Protein AF-B4J575-F1 (afdb_monomer)

Structure (mmCIF, N/CA/C/O backbone):
data_AF-B4J575-F1
#
_entry.id   AF-B4J575-F1
#
loop_
_atom_site.group_PDB
_atom_site.id
_atom_site.type_symbol
_atom_site.label_atom_id
_atom_site.label_alt_id
_atom_site.label_comp_id
_atom_site.label_asym_id
_atom_site.label_entity_id
_atom_site.label_seq_id
_atom_site.pdbx_PDB_ins_code
_atom_site.Cartn_x
_atom_site.Cartn_y
_atom_site.Cartn_z
_atom_site.occupancy
_atom_site.B_iso_or_equiv
_atom_site.auth_seq_id
_atom_site.auth_comp_id
_atom_site.auth_asym_id
_atom_site.auth_atom_id
_atom_site.pdbx_PDB_model_num
ATOM 1 N N . MET A 1 1 ? -17.357 -79.453 22.199 1.00 34.28 1 MET A N 1
ATOM 2 C CA . MET A 1 1 ? -16.349 -80.482 21.863 1.00 34.28 1 MET A CA 1
ATOM 3 C C . MET A 1 1 ? -16.313 -80.565 20.346 1.00 34.28 1 MET A C 1
ATOM 5 O O . MET A 1 1 ? -17.375 -80.705 19.766 1.00 34.28 1 MET A O 1
ATOM 9 N N . LEU A 1 2 ? -15.239 -80.054 19.728 1.00 27.95 2 LEU A N 1
ATOM 10 C CA . LEU A 1 2 ? -14.179 -80.863 19.086 1.00 27.95 2 LEU A CA 1
ATOM 11 C C . LEU A 1 2 ? -14.742 -81.648 17.883 1.00 27.95 2 LEU A C 1
ATOM 13 O O . LEU A 1 2 ? -15.703 -82.375 18.051 1.00 27.95 2 LEU A O 1
ATOM 17 N N . SER A 1 3 ? -14.200 -81.633 16.670 1.00 26.84 3 SER A N 1
ATOM 18 C CA . SER A 1 3 ? -12.932 -81.142 16.130 1.00 26.84 3 SER A CA 1
ATOM 19 C C . SER A 1 3 ? -12.915 -81.541 14.642 1.00 26.84 3 SER A C 1
ATOM 21 O O . SER A 1 3 ? -13.346 -82.651 14.360 1.00 26.84 3 SER A O 1
ATOM 23 N N . SER A 1 4 ? -12.360 -80.682 13.770 1.00 29.27 4 SER A N 1
ATOM 24 C CA . SER A 1 4 ? -11.461 -81.013 12.632 1.00 29.27 4 SER A CA 1
ATOM 25 C C . SER A 1 4 ? -11.918 -81.962 11.509 1.00 29.27 4 SER A C 1
ATOM 27 O O . SER A 1 4 ? -12.633 -82.917 11.741 1.00 29.27 4 SER A O 1
ATOM 29 N N . LEU A 1 5 ? -11.473 -81.897 10.250 1.00 30.38 5 LEU A N 1
ATOM 30 C CA . LEU A 1 5 ? -10.565 -81.099 9.397 1.00 30.38 5 LEU A CA 1
ATOM 31 C C . LEU A 1 5 ? -10.891 -81.642 7.971 1.00 30.38 5 LEU A C 1
ATOM 33 O O . LEU A 1 5 ? -11.235 -82.812 7.844 1.00 30.38 5 LEU A O 1
ATOM 37 N N . ALA A 1 6 ? -10.862 -80.899 6.863 1.00 30.67 6 ALA A N 1
ATOM 38 C CA . ALA A 1 6 ? -9.627 -80.551 6.166 1.00 30.67 6 ALA A CA 1
ATOM 39 C C . ALA A 1 6 ? -9.892 -79.670 4.919 1.00 30.67 6 ALA A C 1
ATOM 41 O O . ALA A 1 6 ? -10.743 -79.978 4.092 1.00 30.67 6 ALA A O 1
ATOM 42 N N . PHE A 1 7 ? -9.083 -78.609 4.809 1.00 26.69 7 PHE A N 1
ATOM 43 C CA . PHE A 1 7 ? -8.413 -78.065 3.616 1.00 26.69 7 PHE A CA 1
ATOM 44 C C . PHE A 1 7 ? -9.152 -77.941 2.271 1.00 26.69 7 PHE A C 1
ATOM 46 O O . PHE A 1 7 ? -9.195 -78.902 1.518 1.00 26.69 7 PHE A O 1
ATOM 53 N N . ILE A 1 8 ? -9.426 -76.693 1.852 1.00 32.16 8 ILE A N 1
ATOM 54 C CA . ILE A 1 8 ? -8.966 -76.178 0.543 1.00 32.16 8 ILE A CA 1
ATOM 55 C C . ILE A 1 8 ? -8.461 -74.736 0.718 1.00 32.16 8 ILE A C 1
ATOM 57 O O . ILE A 1 8 ? -9.150 -73.863 1.237 1.00 32.16 8 ILE A O 1
ATOM 61 N N . SER A 1 9 ? -7.220 -74.513 0.287 1.00 29.58 9 SER A N 1
ATOM 62 C CA . SER A 1 9 ? -6.524 -73.227 0.209 1.00 29.58 9 SER A CA 1
ATOM 63 C C . SER A 1 9 ? -6.707 -72.645 -1.197 1.00 29.58 9 SER A C 1
ATOM 65 O O . SER A 1 9 ? -6.538 -73.378 -2.169 1.00 29.58 9 SER A O 1
ATOM 67 N N . ALA A 1 10 ? -6.990 -71.347 -1.338 1.00 33.31 10 ALA A N 1
ATOM 68 C CA . ALA A 1 10 ? -6.885 -70.655 -2.625 1.00 33.31 10 ALA A CA 1
ATOM 69 C C . ALA A 1 10 ? -6.146 -69.321 -2.453 1.00 33.31 10 ALA A C 1
ATOM 71 O O . ALA A 1 10 ? -6.573 -68.417 -1.737 1.00 33.31 10 ALA A O 1
ATOM 72 N N . LYS A 1 11 ? -4.979 -69.257 -3.096 1.00 33.75 11 LYS A N 1
ATOM 73 C CA . LYS A 1 11 ? -4.002 -68.166 -3.111 1.00 33.75 11 LYS A CA 1
ATOM 74 C C . LYS A 1 11 ? -4.300 -67.194 -4.262 1.00 33.75 11 LYS A C 1
ATOM 76 O O . LYS A 1 11 ? -4.810 -67.595 -5.301 1.00 33.75 11 LYS A O 1
ATOM 81 N N . LEU A 1 12 ? -3.883 -65.942 -4.067 1.00 30.14 12 LEU A N 1
ATOM 82 C CA . LEU A 1 12 ? -3.771 -64.849 -5.044 1.00 30.14 12 LEU A CA 1
ATOM 83 C C . LEU A 1 12 ? -3.296 -65.268 -6.452 1.00 30.14 12 LEU A C 1
ATOM 85 O O . LEU A 1 12 ? -2.354 -66.056 -6.554 1.00 30.14 12 LEU A O 1
ATOM 89 N N . ARG A 1 13 ? -3.749 -64.531 -7.486 1.00 31.95 13 ARG A N 1
ATOM 90 C CA . ARG A 1 13 ? -2.880 -63.749 -8.404 1.00 31.95 13 ARG A CA 1
ATOM 91 C C . ARG A 1 13 ? -3.674 -62.855 -9.377 1.00 31.95 13 ARG A C 1
ATOM 93 O O . ARG A 1 13 ? -4.699 -63.250 -9.911 1.00 31.95 13 ARG A O 1
ATOM 100 N N . GLN A 1 14 ? -3.150 -61.644 -9.577 1.00 29.52 14 GLN A N 1
ATOM 101 C CA . GLN A 1 14 ? -3.536 -60.635 -10.574 1.00 29.52 14 GLN A CA 1
ATOM 102 C C . GLN A 1 14 ? -3.099 -61.033 -11.996 1.00 29.52 14 GLN A C 1
ATOM 104 O O . GLN A 1 14 ? -2.049 -61.657 -12.139 1.00 29.52 14 GLN A O 1
ATOM 109 N N . ALA A 1 15 ? -3.817 -60.554 -13.022 1.00 30.30 15 ALA A N 1
ATOM 110 C CA . ALA A 1 15 ? -3.345 -59.562 -14.015 1.00 30.30 15 ALA A CA 1
ATOM 111 C C . ALA A 1 15 ? -4.104 -59.669 -15.358 1.00 30.30 15 ALA A C 1
ATOM 113 O O . ALA A 1 15 ? -4.255 -60.746 -15.925 1.00 30.30 15 ALA A O 1
ATOM 114 N N . ASN A 1 16 ? -4.545 -58.509 -15.856 1.00 32.28 16 ASN A N 1
ATOM 115 C CA . ASN A 1 16 ? -5.283 -58.291 -17.104 1.00 32.28 16 ASN A CA 1
ATOM 116 C C . ASN A 1 16 ? -4.393 -58.393 -18.363 1.00 32.28 16 ASN A C 1
ATOM 118 O O . ASN A 1 16 ? -3.245 -57.948 -18.346 1.00 32.28 16 ASN A O 1
ATOM 122 N N . SER A 1 17 ? -4.974 -58.883 -19.468 1.00 29.73 17 SER A N 1
ATOM 123 C CA . SER A 1 17 ? -4.413 -58.952 -20.834 1.00 29.73 17 SER A CA 1
ATOM 124 C C . SER A 1 17 ? -5.284 -58.111 -21.796 1.00 29.73 17 SER A C 1
ATOM 126 O O . SER A 1 17 ? -6.502 -58.229 -21.723 1.00 29.73 17 SER A O 1
ATOM 128 N N . VAL A 1 18 ? -4.795 -57.027 -22.426 1.00 34.69 18 VAL A N 1
ATOM 129 C CA . VAL A 1 18 ? -4.087 -56.819 -23.730 1.00 34.69 18 VAL A CA 1
ATOM 130 C C . VAL A 1 18 ? -4.979 -56.755 -25.003 1.00 34.69 18 VAL A C 1
ATOM 132 O O . VAL A 1 18 ? -5.672 -57.711 -25.317 1.00 34.69 18 VAL A O 1
ATOM 135 N N . HIS A 1 19 ? -4.803 -55.645 -25.762 1.00 30.34 19 HIS A N 1
ATOM 136 C CA . HIS A 1 19 ? -4.848 -55.399 -27.240 1.00 30.34 19 HIS A CA 1
ATOM 137 C C . HIS A 1 19 ? -5.923 -54.402 -27.732 1.00 30.34 19 HIS A C 1
ATOM 139 O O . HIS A 1 19 ? -7.074 -54.520 -27.351 1.00 30.34 19 HIS A O 1
ATOM 145 N N . GLY A 1 20 ? -5.677 -53.404 -28.605 1.00 28.75 20 GLY A N 1
ATOM 146 C CA . GLY A 1 20 ? -4.493 -52.836 -29.300 1.00 28.75 20 GLY A CA 1
ATOM 147 C C . GLY A 1 20 ? -4.747 -51.328 -29.595 1.00 28.75 20 GLY A C 1
ATOM 148 O O . GLY A 1 20 ? -5.663 -50.764 -29.022 1.00 28.75 20 GLY A O 1
ATOM 149 N N . SER A 1 21 ? -4.072 -50.541 -30.444 1.00 28.91 21 SER A N 1
ATOM 150 C CA . SER A 1 21 ? -2.968 -50.675 -31.400 1.00 28.91 21 SER A CA 1
ATOM 151 C C . SER A 1 21 ? -2.569 -49.246 -31.877 1.00 28.91 21 SER A C 1
ATOM 153 O O . SER A 1 21 ? -3.447 -48.440 -32.168 1.00 28.91 21 SER A O 1
ATOM 155 N N . LYS A 1 22 ? -1.255 -49.006 -32.059 1.00 36.84 22 LYS A N 1
ATOM 156 C CA . LYS A 1 22 ? -0.567 -48.000 -32.922 1.00 36.84 22 LYS A CA 1
ATOM 157 C C . LYS A 1 22 ? -0.570 -46.498 -32.549 1.00 36.84 22 LYS A C 1
ATOM 159 O O . LYS A 1 22 ? -1.484 -45.762 -32.897 1.00 36.84 22 LYS A O 1
ATOM 164 N N . ARG A 1 23 ? 0.608 -45.994 -32.141 1.00 33.16 23 ARG A N 1
ATOM 165 C CA . ARG A 1 23 ? 1.384 -44.994 -32.921 1.00 33.16 23 ARG A CA 1
ATOM 166 C C . ARG A 1 23 ? 2.850 -44.919 -32.474 1.00 33.16 23 ARG A C 1
ATOM 168 O O . ARG A 1 23 ? 3.193 -45.260 -31.351 1.00 33.16 23 ARG A O 1
ATOM 175 N N . LEU A 1 24 ? 3.678 -44.550 -33.446 1.00 34.66 24 LEU A N 1
ATOM 176 C CA . LEU A 1 24 ? 5.124 -44.714 -33.564 1.00 34.66 24 LEU A CA 1
ATOM 177 C C . LEU A 1 24 ? 5.968 -44.259 -32.365 1.00 34.66 24 LEU A C 1
ATOM 179 O O . LEU A 1 24 ? 5.799 -43.180 -31.806 1.00 34.66 24 LEU A O 1
ATOM 183 N N . ALA A 1 25 ? 6.967 -45.091 -32.088 1.00 37.16 25 ALA A N 1
ATOM 184 C CA . ALA A 1 25 ? 8.041 -44.896 -31.139 1.00 37.16 25 ALA A CA 1
ATOM 185 C C . ALA A 1 25 ? 9.179 -44.042 -31.720 1.00 37.16 25 ALA A C 1
ATOM 187 O O . ALA A 1 25 ? 9.822 -44.457 -32.682 1.00 37.16 25 ALA A O 1
ATOM 188 N N . HIS A 1 26 ? 9.513 -42.926 -31.064 1.00 36.16 26 HIS A N 1
ATOM 189 C CA . HIS A 1 26 ? 10.911 -42.503 -30.933 1.00 36.16 26 HIS A CA 1
ATOM 190 C C . HIS A 1 26 ? 11.124 -41.530 -29.762 1.00 36.16 26 HIS A C 1
ATOM 192 O O . HIS A 1 26 ? 11.313 -40.334 -29.932 1.00 36.16 26 HIS A O 1
ATOM 198 N N . CYS A 1 27 ? 11.130 -42.058 -28.542 1.00 29.12 27 CYS A N 1
ATOM 199 C CA . CYS A 1 27 ? 11.949 -41.501 -27.467 1.00 29.12 27 CYS A CA 1
ATOM 200 C C . CYS A 1 27 ? 12.505 -42.678 -26.670 1.00 29.12 27 CYS A C 1
ATOM 202 O O . CYS A 1 27 ? 11.849 -43.210 -25.776 1.00 29.12 27 CYS A O 1
ATOM 204 N N . LYS A 1 28 ? 13.712 -43.130 -27.034 1.00 35.19 28 LYS A N 1
ATOM 205 C CA . LYS A 1 28 ? 14.510 -43.981 -26.149 1.00 35.19 28 LYS A CA 1
ATOM 206 C C . LYS A 1 28 ? 14.710 -43.206 -24.844 1.00 35.19 28 LYS A C 1
ATOM 208 O O . LYS A 1 28 ? 15.256 -42.105 -24.857 1.00 35.19 28 LYS A O 1
ATOM 213 N N . LYS A 1 29 ? 14.228 -43.773 -23.735 1.00 34.38 29 LYS A N 1
ATOM 214 C CA . LYS A 1 29 ? 14.509 -43.307 -22.374 1.00 34.38 29 LYS A CA 1
ATOM 215 C C . LYS A 1 29 ? 16.022 -43.167 -22.207 1.00 34.38 29 LYS A C 1
ATOM 217 O O . LYS A 1 29 ? 16.732 -44.166 -22.283 1.00 34.38 29 LYS A O 1
ATOM 222 N N . LYS A 1 30 ? 16.494 -41.956 -21.911 1.00 37.44 30 LYS A N 1
ATOM 223 C CA . LYS A 1 30 ? 17.703 -41.807 -21.107 1.00 37.44 30 LYS A CA 1
ATOM 224 C C . LYS A 1 30 ? 17.305 -42.052 -19.661 1.00 37.44 30 LYS A C 1
ATOM 226 O O . LYS A 1 30 ? 16.564 -41.278 -19.061 1.00 37.44 30 LYS A O 1
ATOM 231 N N . GLN A 1 31 ? 17.729 -43.200 -19.166 1.00 49.88 31 GLN A N 1
ATOM 232 C CA . GLN A 1 31 ? 17.812 -43.496 -17.753 1.00 49.88 31 GLN A CA 1
ATOM 233 C C . GLN A 1 31 ? 19.002 -42.692 -17.227 1.00 49.88 31 GLN A C 1
ATOM 235 O O . GLN A 1 31 ? 20.122 -43.170 -17.275 1.00 49.88 31 GLN A O 1
ATOM 240 N N . ASP A 1 32 ? 18.757 -41.448 -16.829 1.00 46.28 32 ASP A N 1
ATOM 241 C CA . ASP A 1 32 ? 19.730 -40.642 -16.098 1.00 46.28 32 ASP A CA 1
ATOM 242 C C . ASP A 1 32 ? 19.069 -40.260 -14.768 1.00 46.28 32 ASP A C 1
ATOM 244 O O . ASP A 1 32 ? 17.902 -39.858 -14.733 1.00 46.28 32 ASP A O 1
ATOM 248 N N . ASP A 1 33 ? 19.810 -40.487 -13.689 1.00 50.69 33 ASP A N 1
ATOM 249 C CA . ASP A 1 33 ? 19.445 -40.361 -12.282 1.00 50.69 33 ASP A CA 1
ATOM 250 C C . ASP A 1 33 ? 18.442 -39.244 -11.976 1.00 50.69 33 ASP A C 1
ATOM 252 O O . ASP A 1 33 ? 18.537 -38.129 -12.499 1.00 50.69 33 ASP A O 1
ATOM 256 N N . LYS A 1 34 ? 17.504 -39.504 -11.052 1.00 52.44 34 LYS A N 1
ATOM 257 C CA . LYS A 1 34 ? 16.706 -38.442 -10.421 1.00 52.44 34 LYS A CA 1
ATOM 258 C C . LYS A 1 34 ? 17.675 -37.448 -9.773 1.00 52.44 34 LYS A C 1
ATOM 260 O O . LYS A 1 34 ? 18.069 -37.621 -8.623 1.00 52.44 34 LYS A O 1
ATOM 265 N N . LYS A 1 35 ? 18.053 -36.396 -10.505 1.00 53.50 35 LYS A N 1
ATOM 266 C CA . LYS A 1 35 ? 18.770 -35.247 -9.959 1.00 53.50 35 LYS A CA 1
ATOM 267 C C . LYS A 1 35 ? 17.913 -34.694 -8.834 1.00 53.50 35 LYS A C 1
ATOM 269 O O . LYS A 1 35 ? 16.846 -34.137 -9.083 1.00 53.50 35 LYS A O 1
ATOM 274 N N . VAL A 1 36 ? 18.387 -34.878 -7.606 1.00 57.88 36 VAL A N 1
ATOM 275 C CA . VAL A 1 36 ? 17.856 -34.215 -6.418 1.00 57.88 36 VAL A CA 1
ATOM 276 C C . VAL A 1 36 ? 17.717 -32.731 -6.757 1.00 57.88 36 VAL A C 1
ATOM 278 O O . VAL A 1 36 ? 18.680 -32.097 -7.201 1.00 57.88 36 VAL A O 1
ATOM 281 N N . CYS A 1 37 ? 16.507 -32.186 -6.628 1.00 50.53 37 CYS A N 1
ATOM 282 C CA . CYS A 1 37 ? 16.275 -30.761 -6.830 1.00 50.53 37 CYS A CA 1
ATOM 283 C C . CYS A 1 37 ? 17.202 -29.990 -5.883 1.00 50.53 37 CYS A C 1
ATOM 285 O O . CYS A 1 37 ? 17.176 -30.211 -4.674 1.00 50.53 37 CYS A O 1
ATOM 287 N N . ARG A 1 38 ? 18.052 -29.113 -6.427 1.00 54.06 38 ARG A N 1
ATOM 288 C CA . ARG A 1 38 ? 18.981 -28.313 -5.621 1.00 54.06 38 ARG A CA 1
ATOM 289 C C . ARG A 1 38 ? 18.165 -27.424 -4.677 1.00 54.06 38 ARG A C 1
ATOM 291 O O . ARG A 1 38 ? 17.410 -26.578 -5.150 1.00 54.06 38 ARG A O 1
ATOM 298 N N . LEU A 1 39 ? 18.330 -27.601 -3.369 1.00 52.53 39 LEU A N 1
ATOM 299 C CA . LEU A 1 39 ? 17.858 -26.638 -2.377 1.00 52.53 39 LEU A CA 1
ATOM 300 C C . LEU A 1 39 ? 18.861 -25.485 -2.345 1.00 52.53 39 LEU A C 1
ATOM 302 O O . LEU A 1 39 ? 20.003 -25.652 -1.926 1.00 52.53 39 LEU A O 1
ATOM 306 N N . GLY A 1 40 ? 18.455 -24.339 -2.882 1.00 57.72 40 GLY A N 1
ATOM 307 C CA . GLY A 1 40 ? 19.271 -23.132 -2.943 1.00 57.72 40 GLY A CA 1
ATOM 308 C C . GLY A 1 40 ? 19.053 -22.344 -4.236 1.00 57.72 40 GLY A C 1
ATOM 309 O O . GLY A 1 40 ? 18.427 -22.845 -5.177 1.00 57.72 40 GLY A O 1
ATOM 310 N N . PRO A 1 41 ? 19.562 -21.103 -4.311 1.00 53.66 41 PRO A N 1
ATOM 311 C CA . PRO A 1 41 ? 19.490 -20.307 -5.525 1.00 53.66 41 PRO A CA 1
ATOM 312 C C . PRO A 1 41 ? 20.109 -21.069 -6.699 1.00 53.66 41 PRO A C 1
ATOM 314 O O . PRO A 1 41 ? 21.158 -21.711 -6.571 1.00 53.66 41 PRO A O 1
ATOM 317 N N . LYS A 1 42 ? 19.468 -20.988 -7.868 1.00 59.12 42 LYS A N 1
ATOM 318 C CA . LYS A 1 42 ? 20.058 -21.496 -9.109 1.00 59.12 42 LYS A CA 1
ATOM 319 C C . LYS A 1 42 ? 21.438 -20.838 -9.281 1.00 59.12 42 LYS A C 1
ATOM 321 O O . LYS A 1 42 ? 21.511 -19.615 -9.158 1.00 59.12 42 LYS A O 1
ATOM 326 N N . PRO A 1 43 ? 22.514 -21.606 -9.540 1.00 61.34 43 PRO A N 1
ATOM 327 C CA . PRO A 1 43 ? 23.832 -21.022 -9.752 1.00 61.34 43 PRO A CA 1
ATOM 328 C C . PRO A 1 43 ? 23.768 -20.009 -10.895 1.00 61.34 43 PRO A C 1
ATOM 330 O O . PRO A 1 43 ? 23.013 -20.211 -11.855 1.00 61.34 43 PRO A O 1
ATOM 333 N N . LEU A 1 44 ? 24.553 -18.936 -10.765 1.00 59.72 44 LEU A N 1
ATOM 334 C CA . LEU A 1 44 ? 24.711 -17.914 -11.797 1.00 59.72 44 LEU A CA 1
ATOM 335 C C . LEU A 1 44 ? 25.004 -18.626 -13.120 1.00 59.72 44 LEU A C 1
ATOM 337 O O . LEU A 1 44 ? 25.980 -19.368 -13.239 1.00 59.72 44 LEU A O 1
ATOM 341 N N . ASN A 1 45 ? 24.112 -18.473 -14.097 1.00 68.69 45 ASN A N 1
ATOM 342 C CA . ASN A 1 45 ? 24.399 -18.960 -15.436 1.00 68.69 45 ASN A CA 1
ATOM 343 C C . ASN A 1 45 ? 25.334 -17.962 -16.129 1.00 68.69 45 ASN A C 1
ATOM 345 O O . ASN A 1 45 ? 25.389 -16.789 -15.780 1.00 68.69 45 ASN A O 1
ATOM 349 N N . ASN A 1 46 ? 26.022 -18.411 -17.172 1.00 69.38 46 ASN A N 1
ATOM 350 C CA . ASN A 1 46 ? 26.850 -17.567 -18.042 1.00 69.38 46 ASN A CA 1
ATOM 351 C C . ASN A 1 46 ? 26.09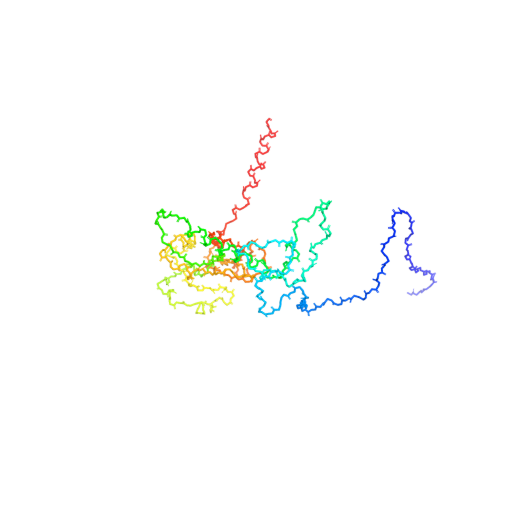3 -16.406 -18.727 1.00 69.38 46 ASN A C 1
ATOM 353 O O . ASN A 1 46 ? 26.709 -15.575 -19.385 1.00 69.38 46 ASN A O 1
ATOM 357 N N . ARG A 1 47 ? 24.761 -16.356 -18.603 1.00 68.44 47 ARG A N 1
ATOM 358 C CA . ARG A 1 47 ? 23.904 -15.267 -19.088 1.00 68.44 47 ARG A CA 1
ATOM 359 C C . ARG A 1 47 ? 23.634 -14.209 -18.023 1.00 68.44 47 ARG A C 1
ATOM 361 O O . ARG A 1 47 ? 23.041 -13.182 -18.342 1.00 68.44 47 ARG A O 1
ATOM 368 N N . GLN A 1 48 ? 23.997 -14.464 -16.772 1.00 75.56 48 GLN A N 1
ATOM 369 C CA . GLN A 1 48 ? 23.803 -13.520 -15.694 1.00 75.56 48 GLN A CA 1
ATOM 370 C C . GLN A 1 48 ? 25.022 -12.595 -15.642 1.00 75.56 48 GLN A C 1
ATOM 372 O O . GLN A 1 48 ? 26.151 -13.083 -15.584 1.00 75.56 48 GLN A O 1
ATOM 377 N N . PRO A 1 49 ? 24.814 -11.274 -15.725 1.00 80.19 49 PRO A N 1
ATOM 378 C CA . PRO A 1 49 ? 25.912 -10.330 -15.625 1.00 80.19 49 PRO A CA 1
ATOM 379 C C . PRO A 1 49 ? 26.577 -10.409 -14.244 1.00 80.19 49 PRO A C 1
ATOM 381 O O . PRO A 1 49 ? 25.901 -10.678 -13.250 1.00 80.19 49 PRO A O 1
ATOM 384 N N . ALA A 1 50 ? 27.893 -10.190 -14.206 1.00 80.12 50 ALA A N 1
ATOM 385 C CA . ALA A 1 50 ? 28.657 -10.090 -12.965 1.00 80.12 50 ALA A CA 1
ATOM 386 C C . ALA A 1 50 ? 28.266 -8.831 -12.170 1.00 80.12 50 ALA A C 1
ATOM 388 O O . ALA A 1 50 ? 27.703 -7.883 -12.727 1.00 80.12 50 ALA A O 1
ATOM 389 N N . ASP A 1 51 ? 28.593 -8.803 -10.881 1.00 75.81 51 ASP A N 1
ATOM 390 C CA . ASP A 1 51 ? 28.379 -7.617 -10.053 1.00 75.81 51 ASP A CA 1
ATOM 391 C C . ASP A 1 51 ? 29.179 -6.429 -10.616 1.00 75.81 51 ASP A C 1
ATOM 393 O O . ASP A 1 51 ? 30.343 -6.565 -10.991 1.00 75.81 51 ASP A O 1
ATOM 397 N N . GLY A 1 52 ? 28.530 -5.269 -10.752 1.00 77.19 52 GLY A N 1
ATOM 398 C CA . GLY A 1 52 ? 29.126 -4.082 -11.383 1.00 77.19 52 GLY A CA 1
ATOM 399 C C . GLY A 1 52 ? 29.103 -4.069 -12.919 1.00 77.19 52 GLY A C 1
ATOM 400 O O . GLY A 1 52 ? 29.699 -3.188 -13.535 1.00 77.19 52 GLY A O 1
ATOM 401 N N . TYR A 1 53 ? 28.408 -5.007 -13.567 1.00 82.12 53 TYR A N 1
ATOM 402 C CA . TYR A 1 53 ? 28.255 -5.016 -15.022 1.00 82.12 53 TYR A CA 1
ATOM 403 C C . TYR A 1 53 ? 27.540 -3.759 -15.553 1.00 82.12 53 TYR A C 1
ATOM 405 O O . TYR A 1 53 ? 26.330 -3.587 -15.398 1.00 82.12 53 TYR A O 1
ATOM 413 N N . ALA A 1 54 ? 28.300 -2.900 -16.231 1.00 82.56 54 ALA A N 1
ATOM 414 C CA . ALA A 1 54 ? 27.817 -1.675 -16.861 1.00 82.56 54 ALA A CA 1
ATOM 415 C C . ALA A 1 54 ? 28.500 -1.473 -18.228 1.00 82.56 54 ALA A C 1
ATOM 417 O O . ALA A 1 54 ? 29.370 -0.611 -18.371 1.00 82.56 54 ALA A O 1
ATOM 418 N N . PRO A 1 55 ? 28.166 -2.288 -19.248 1.00 84.81 55 PRO A N 1
ATOM 419 C CA . PRO A 1 55 ? 28.724 -2.105 -20.581 1.00 84.81 55 PRO A CA 1
ATOM 420 C C . PRO A 1 55 ? 28.331 -0.728 -21.123 1.00 84.81 55 PRO A C 1
ATOM 422 O O . PRO A 1 55 ? 27.240 -0.226 -20.859 1.00 84.81 55 PRO A O 1
ATOM 425 N N . THR A 1 56 ? 29.210 -0.120 -21.916 1.00 80.81 56 THR A N 1
ATOM 426 C CA . THR A 1 56 ? 28.893 1.132 -22.619 1.00 80.81 56 THR A CA 1
ATOM 427 C C . THR A 1 56 ? 28.137 0.852 -23.919 1.00 80.81 56 THR A C 1
ATOM 429 O O . THR A 1 56 ? 27.278 1.632 -24.328 1.00 80.81 56 THR A O 1
ATOM 432 N N . ARG A 1 57 ? 28.411 -0.284 -24.578 1.00 82.00 57 ARG A N 1
ATOM 433 C CA . ARG A 1 57 ? 27.801 -0.682 -25.856 1.00 82.00 57 ARG A CA 1
ATOM 434 C C . ARG A 1 57 ? 27.518 -2.178 -25.924 1.00 82.00 57 ARG A C 1
ATOM 436 O O . ARG A 1 57 ? 28.175 -2.984 -25.273 1.00 82.00 57 ARG A O 1
ATOM 443 N N . LEU A 1 58 ? 26.564 -2.525 -26.781 1.00 82.62 58 LEU A N 1
ATOM 444 C CA . LEU A 1 58 ? 26.190 -3.896 -27.100 1.00 82.62 58 LEU A CA 1
ATOM 445 C C . LEU A 1 58 ? 27.003 -4.455 -28.268 1.00 82.62 58 LEU A C 1
ATOM 447 O O . LEU A 1 58 ? 27.102 -3.842 -29.327 1.00 82.62 58 LEU A O 1
ATOM 451 N N . SER A 1 59 ? 27.542 -5.656 -28.082 1.00 78.62 59 SER A N 1
ATOM 452 C CA . SER A 1 59 ? 28.311 -6.424 -29.063 1.00 78.62 59 SER A CA 1
ATOM 453 C C . SER A 1 59 ? 27.408 -7.291 -29.956 1.00 78.62 59 SER A C 1
ATOM 455 O O . SER A 1 59 ? 27.655 -8.481 -30.119 1.00 78.62 59 SER A O 1
ATOM 457 N N . THR A 1 60 ? 26.340 -6.730 -30.531 1.00 78.62 60 THR A N 1
ATOM 458 C CA . THR A 1 60 ? 25.434 -7.464 -31.436 1.00 78.62 60 THR A CA 1
ATOM 459 C C . THR A 1 60 ? 25.013 -6.614 -32.628 1.00 78.62 60 THR A C 1
ATOM 461 O O . THR A 1 60 ? 24.799 -5.413 -32.499 1.00 78.62 60 THR A O 1
ATOM 464 N N . ASN A 1 61 ? 24.864 -7.262 -33.786 1.00 77.00 61 ASN A N 1
ATOM 465 C CA . ASN A 1 61 ? 24.320 -6.653 -35.005 1.00 77.00 61 ASN A CA 1
ATOM 466 C C . ASN A 1 61 ? 22.841 -7.022 -35.223 1.00 77.00 61 ASN A C 1
ATOM 468 O O . ASN A 1 61 ? 22.268 -6.677 -36.253 1.00 77.00 61 ASN A O 1
ATOM 472 N N . THR A 1 62 ? 22.237 -7.763 -34.288 1.00 76.50 62 THR A N 1
ATOM 473 C CA . THR A 1 62 ? 20.903 -8.362 -34.467 1.00 76.50 62 THR A CA 1
ATOM 474 C C . THR A 1 62 ? 19.780 -7.341 -34.286 1.00 76.50 62 THR A C 1
ATOM 476 O O . THR A 1 62 ? 18.743 -7.444 -34.931 1.00 76.50 62 THR A O 1
ATOM 479 N N . PHE A 1 63 ? 19.990 -6.344 -33.429 1.00 81.81 63 PHE A N 1
ATOM 480 C CA . PHE A 1 63 ? 19.054 -5.253 -33.186 1.00 81.81 63 PHE A CA 1
ATOM 481 C C . PHE A 1 63 ? 19.819 -3.975 -32.839 1.00 81.81 63 PHE A C 1
ATOM 483 O O . PHE A 1 63 ? 20.975 -4.024 -32.413 1.00 81.81 63 PHE A O 1
ATOM 490 N N . LYS A 1 64 ? 19.176 -2.822 -33.038 1.00 83.75 64 LYS A N 1
ATOM 491 C CA . LYS A 1 64 ? 19.732 -1.511 -32.687 1.00 83.75 64 LYS A CA 1
ATOM 492 C C . LYS A 1 64 ? 19.118 -1.040 -31.380 1.00 83.75 64 LYS A C 1
ATOM 494 O O . LYS A 1 64 ? 17.910 -1.138 -31.196 1.00 83.75 64 LYS A O 1
ATOM 499 N N . LEU A 1 65 ? 19.953 -0.510 -30.494 1.00 84.38 65 LEU A N 1
ATOM 500 C CA . LEU A 1 65 ? 19.489 0.018 -29.223 1.00 84.38 65 LEU A CA 1
ATOM 501 C C . LEU A 1 65 ? 19.013 1.469 -29.384 1.00 84.38 65 LEU A C 1
ATOM 503 O O . LEU A 1 65 ? 19.768 2.277 -29.931 1.00 84.38 65 LEU A O 1
ATOM 507 N N . PRO A 1 66 ? 17.809 1.822 -28.906 1.00 84.06 66 PRO A N 1
ATOM 508 C CA . PRO A 1 66 ? 17.402 3.216 -28.817 1.00 84.06 66 PRO A CA 1
ATOM 509 C C . PRO A 1 66 ? 18.337 4.013 -27.888 1.00 84.06 66 PRO A C 1
ATOM 511 O O . PRO A 1 66 ? 18.772 3.465 -26.875 1.00 84.06 66 PRO A O 1
ATOM 514 N N . PRO A 1 67 ? 18.614 5.303 -28.162 1.00 82.81 67 PRO A N 1
ATOM 515 C CA . PRO A 1 67 ? 19.587 6.096 -27.395 1.00 82.81 67 PRO A CA 1
ATOM 516 C C . PRO A 1 67 ? 19.289 6.209 -25.893 1.00 82.81 67 PRO A C 1
ATOM 518 O O . PRO A 1 67 ? 20.204 6.355 -25.091 1.00 82.81 67 PRO A O 1
ATOM 521 N N . PHE A 1 68 ? 18.012 6.133 -25.516 1.00 81.12 68 PHE A N 1
ATOM 522 C CA . PHE A 1 68 ? 17.544 6.263 -24.135 1.00 81.12 68 PHE A CA 1
ATOM 523 C C . PHE A 1 68 ? 17.614 4.952 -23.335 1.00 81.12 68 PHE A C 1
ATOM 525 O O . PHE A 1 68 ? 17.437 4.961 -22.121 1.00 81.12 68 PHE A O 1
ATOM 532 N N . ILE A 1 69 ? 17.858 3.810 -23.986 1.00 85.75 69 ILE A N 1
ATOM 533 C CA . ILE A 1 69 ? 17.987 2.524 -23.297 1.00 85.75 69 ILE A CA 1
ATOM 534 C C . ILE A 1 69 ? 19.470 2.259 -23.050 1.00 85.75 69 ILE A C 1
ATOM 536 O O . ILE A 1 69 ? 20.274 2.223 -23.978 1.00 85.75 69 ILE A O 1
ATOM 540 N N . LYS A 1 70 ? 19.849 2.040 -21.789 1.00 88.88 70 LYS A N 1
ATOM 541 C CA . LYS A 1 70 ? 21.231 1.708 -21.413 1.00 88.88 70 LYS A CA 1
ATOM 542 C C . LYS A 1 70 ? 21.554 0.266 -21.819 1.00 88.88 70 LYS A C 1
ATOM 544 O O . LYS A 1 70 ? 20.747 -0.641 -21.627 1.00 88.88 70 LYS A O 1
ATOM 549 N N . SER A 1 71 ? 22.760 0.021 -22.329 1.00 89.00 71 SER A N 1
ATOM 550 C CA . SER A 1 71 ? 23.163 -1.316 -22.800 1.00 89.00 71 SER A CA 1
ATOM 551 C C . SER A 1 71 ? 23.272 -2.358 -21.679 1.00 89.00 71 SER A C 1
ATOM 553 O O . SER A 1 71 ? 23.145 -3.548 -21.961 1.00 89.00 71 SER A O 1
ATOM 555 N N . LYS A 1 72 ? 23.381 -1.925 -20.411 1.00 89.56 72 LYS A N 1
ATOM 556 C CA . LYS A 1 72 ? 23.322 -2.795 -19.220 1.00 89.56 72 LYS A CA 1
ATOM 557 C C . LYS A 1 72 ? 22.039 -3.616 -19.091 1.00 89.56 72 LYS A C 1
ATOM 559 O O . LYS A 1 72 ? 22.062 -4.620 -18.402 1.00 89.56 72 LYS A O 1
ATOM 564 N N . VAL A 1 73 ? 20.954 -3.205 -19.758 1.00 90.31 73 VAL A N 1
ATOM 565 C CA . VAL A 1 73 ? 19.676 -3.937 -19.814 1.00 90.31 73 VAL A CA 1
ATOM 566 C C . VAL A 1 73 ? 19.856 -5.337 -20.401 1.00 90.31 73 VAL A C 1
ATOM 568 O O . VAL A 1 73 ? 19.020 -6.212 -20.202 1.00 90.31 73 VAL A O 1
ATOM 571 N N . PHE A 1 74 ? 20.913 -5.565 -21.168 1.00 90.25 74 PHE A N 1
ATOM 572 C CA . PHE A 1 74 ? 21.125 -6.802 -21.894 1.00 90.25 74 PHE A CA 1
ATOM 573 C C . PHE A 1 74 ? 22.288 -7.569 -21.298 1.00 90.25 74 PHE A C 1
ATOM 575 O O . PHE A 1 74 ? 23.241 -6.993 -20.788 1.00 90.25 74 PHE A O 1
ATOM 582 N N . ARG A 1 75 ? 22.221 -8.894 -21.373 1.00 88.00 75 ARG A N 1
ATOM 583 C CA . ARG A 1 75 ? 23.291 -9.756 -20.876 1.00 88.00 75 ARG A CA 1
ATOM 584 C C . ARG A 1 75 ? 24.577 -9.608 -21.702 1.00 88.00 75 ARG A C 1
ATOM 586 O O . ARG A 1 75 ? 24.511 -9.222 -22.873 1.00 88.00 75 ARG A O 1
ATOM 593 N N . PRO A 1 76 ? 25.725 -10.053 -21.162 1.00 85.50 76 PRO A N 1
ATOM 594 C CA . PRO A 1 76 ? 26.918 -10.282 -21.967 1.00 85.50 76 PRO A CA 1
ATOM 595 C C . PRO A 1 76 ? 26.616 -11.217 -23.151 1.00 85.50 76 PRO A C 1
ATOM 597 O O . PRO A 1 76 ? 26.023 -12.288 -22.981 1.00 85.50 76 PRO A O 1
ATOM 600 N N . MET A 1 77 ? 27.014 -10.801 -24.354 1.00 79.81 77 MET A N 1
ATOM 601 C CA . MET A 1 77 ? 26.818 -11.545 -25.602 1.00 79.81 77 MET A CA 1
ATOM 602 C C . MET A 1 77 ? 28.099 -11.558 -26.433 1.00 79.81 77 MET A C 1
ATOM 604 O O . MET A 1 77 ? 28.881 -10.602 -26.427 1.00 79.81 77 MET A O 1
ATOM 608 N N . ALA A 1 78 ? 28.305 -12.635 -27.189 1.00 79.62 78 ALA A N 1
ATOM 609 C CA . ALA A 1 78 ? 29.410 -12.710 -28.139 1.00 79.62 78 ALA A CA 1
ATOM 610 C C . ALA A 1 78 ? 29.141 -11.819 -29.369 1.00 79.62 78 ALA A C 1
ATOM 612 O O . ALA A 1 78 ? 27.993 -11.666 -29.781 1.00 79.62 78 ALA A O 1
ATOM 613 N N . LYS A 1 79 ? 30.206 -11.298 -30.007 1.00 75.19 79 LYS A N 1
ATOM 614 C CA . LYS A 1 79 ? 30.177 -10.306 -31.114 1.00 75.19 79 LYS A CA 1
ATOM 615 C C . LYS A 1 79 ? 29.287 -10.680 -32.321 1.00 75.19 79 LYS A C 1
ATOM 617 O O . LYS A 1 79 ? 29.030 -9.840 -33.178 1.00 75.19 79 LYS A O 1
ATOM 622 N N . ARG A 1 80 ? 28.850 -11.939 -32.424 1.00 74.12 80 ARG A N 1
ATOM 623 C CA . ARG A 1 80 ? 28.007 -12.493 -33.500 1.00 74.12 80 ARG A CA 1
ATOM 624 C C . ARG A 1 80 ? 27.063 -13.591 -32.992 1.00 74.12 80 ARG A C 1
ATOM 626 O O . ARG A 1 80 ? 26.771 -14.540 -33.713 1.00 74.12 80 ARG A O 1
ATOM 633 N N . GLU A 1 81 ? 26.646 -13.514 -31.730 1.00 78.75 81 GLU A N 1
ATOM 634 C CA . GLU A 1 81 ? 25.692 -14.475 -31.172 1.00 78.75 81 GLU A CA 1
ATOM 635 C C . GLU A 1 81 ? 24.348 -14.390 -31.914 1.00 78.75 81 GLU A C 1
ATOM 637 O O . GLU A 1 81 ? 23.771 -13.311 -32.038 1.00 78.75 81 GLU A O 1
ATOM 642 N N . ILE A 1 82 ? 23.848 -15.527 -32.407 1.00 75.44 82 ILE A N 1
ATOM 643 C CA . ILE A 1 82 ? 22.525 -15.614 -33.035 1.00 75.44 82 ILE A CA 1
ATOM 644 C C . ILE A 1 82 ? 21.478 -15.733 -31.925 1.00 75.44 82 ILE A C 1
ATOM 646 O O . ILE A 1 82 ? 21.515 -16.666 -31.123 1.00 75.44 82 ILE A O 1
ATOM 650 N N . LEU A 1 83 ? 20.544 -14.784 -31.881 1.00 74.56 83 LEU A N 1
ATOM 651 C CA . LEU A 1 83 ? 19.508 -14.707 -30.854 1.00 74.56 83 LEU A CA 1
ATOM 652 C C . LEU A 1 83 ? 18.189 -15.302 -31.360 1.00 74.56 83 LEU A C 1
ATOM 654 O O . LEU A 1 83 ? 17.604 -14.807 -32.320 1.00 74.56 83 LEU A O 1
ATOM 658 N N . GLY A 1 84 ? 17.710 -16.343 -30.675 1.00 70.06 84 GLY A N 1
ATOM 659 C CA . GLY A 1 84 ? 16.438 -17.010 -30.963 1.00 70.06 84 GLY A CA 1
ATOM 660 C C . GLY A 1 84 ? 16.528 -18.181 -31.958 1.00 70.06 84 GLY A C 1
ATOM 661 O O . GLY A 1 84 ? 17.570 -18.414 -32.573 1.00 70.06 84 GLY A O 1
ATOM 662 N N . PRO A 1 85 ? 15.448 -18.974 -32.089 1.00 57.97 85 PRO A N 1
ATOM 663 C CA . PRO A 1 85 ? 15.395 -20.096 -33.021 1.00 57.97 85 PRO A CA 1
ATOM 664 C C . PRO A 1 85 ? 15.355 -19.572 -34.465 1.00 57.97 85 PRO A C 1
ATOM 666 O O . PRO A 1 85 ? 14.384 -18.934 -34.847 1.00 57.97 85 PRO A O 1
ATOM 669 N N . LYS A 1 86 ? 16.436 -19.803 -35.228 1.00 54.91 86 LYS A N 1
ATOM 670 C CA . LYS A 1 86 ? 16.580 -19.625 -36.694 1.00 54.91 86 LYS A CA 1
ATOM 671 C C . LYS A 1 86 ? 15.628 -18.595 -37.345 1.00 54.91 86 LYS A C 1
ATOM 673 O O . LYS A 1 86 ? 14.896 -18.916 -38.275 1.00 54.91 86 LYS A O 1
ATOM 678 N N . ALA A 1 87 ? 15.685 -17.337 -36.907 1.00 52.84 87 ALA A N 1
ATOM 679 C CA . ALA A 1 87 ? 14.898 -16.248 -37.485 1.00 52.84 87 ALA A CA 1
ATOM 680 C C . ALA A 1 87 ? 15.406 -15.885 -38.897 1.00 52.84 87 ALA A C 1
ATOM 682 O O . ALA A 1 87 ? 16.244 -15.004 -39.077 1.00 52.84 87 ALA A O 1
ATOM 683 N N . GLY A 1 88 ? 14.929 -16.612 -39.908 1.00 46.75 88 GLY A N 1
ATOM 684 C CA . GLY A 1 88 ? 15.109 -16.295 -41.324 1.00 46.75 88 GLY A CA 1
ATOM 685 C C . GLY A 1 88 ? 13.940 -15.474 -41.874 1.00 46.75 88 GLY A C 1
ATOM 686 O O . GLY A 1 88 ? 12.863 -15.434 -41.286 1.00 46.75 88 GLY A O 1
ATOM 687 N N . LYS A 1 89 ? 14.118 -14.867 -43.058 1.00 41.97 89 LYS A N 1
ATOM 688 C CA . LYS A 1 89 ? 13.072 -14.116 -43.795 1.00 41.97 89 LYS A CA 1
ATOM 689 C C . LYS A 1 89 ? 11.757 -14.905 -43.994 1.00 41.97 89 LYS A C 1
ATOM 691 O O . LYS A 1 89 ? 10.736 -14.284 -44.275 1.00 41.97 89 LYS A O 1
ATOM 696 N N . CYS A 1 90 ? 11.788 -16.231 -43.819 1.00 52.44 90 CYS A N 1
ATOM 697 C CA . CYS A 1 90 ? 10.670 -17.156 -44.006 1.00 52.44 90 CYS A CA 1
ATOM 698 C C . CYS A 1 90 ? 10.147 -17.831 -42.715 1.00 52.44 90 CYS A C 1
ATOM 700 O O . CYS A 1 90 ? 9.262 -18.673 -42.820 1.00 52.44 90 CYS A O 1
ATOM 702 N N . GLU A 1 91 ? 10.618 -17.476 -41.510 1.00 56.03 91 GLU A N 1
ATOM 703 C CA . GLU A 1 91 ? 10.065 -18.004 -40.243 1.00 56.03 91 GLU A CA 1
ATOM 704 C C . GLU A 1 91 ? 9.638 -16.868 -39.290 1.00 56.03 91 GLU A C 1
ATOM 706 O O . GLU A 1 91 ? 10.340 -15.873 -39.101 1.00 56.03 91 GLU A O 1
ATOM 711 N N . ARG A 1 92 ? 8.432 -16.977 -38.708 1.00 54.81 92 ARG A N 1
ATOM 712 C CA . ARG A 1 92 ? 7.778 -15.906 -37.929 1.00 54.81 92 ARG A CA 1
ATOM 713 C C . ARG A 1 92 ? 8.152 -15.950 -36.441 1.00 54.81 92 ARG A C 1
ATOM 715 O O . ARG A 1 92 ? 7.330 -16.308 -35.605 1.00 54.81 92 ARG A O 1
ATOM 722 N N . TYR A 1 93 ? 9.345 -15.474 -36.090 1.00 54.12 93 TYR A N 1
ATOM 723 C CA . TYR A 1 93 ? 9.551 -14.837 -34.782 1.00 54.12 93 TYR A CA 1
ATOM 724 C C . TYR A 1 93 ? 10.574 -13.697 -34.881 1.00 54.12 93 TYR A C 1
ATOM 726 O O . TYR A 1 93 ? 11.740 -13.918 -35.190 1.00 54.12 93 TYR A O 1
ATOM 734 N N . LYS A 1 94 ? 10.115 -12.458 -34.652 1.00 62.59 94 LYS A N 1
ATOM 735 C CA . LYS A 1 94 ? 10.846 -11.201 -34.915 1.00 62.59 94 LYS A CA 1
ATOM 736 C C . LYS A 1 94 ? 11.213 -10.434 -33.632 1.00 62.59 94 LYS A C 1
ATOM 738 O O . LYS A 1 94 ? 11.035 -9.224 -33.587 1.00 62.59 94 LYS A O 1
ATOM 743 N N . ASN A 1 95 ? 11.651 -11.118 -32.575 1.00 75.44 95 ASN A N 1
ATOM 744 C CA . ASN A 1 95 ? 12.020 -10.448 -31.318 1.00 75.44 95 ASN A CA 1
ATOM 745 C C . ASN A 1 95 ? 13.334 -11.008 -30.736 1.00 75.44 95 ASN A C 1
ATOM 747 O O . ASN A 1 95 ? 13.306 -11.783 -29.773 1.00 75.44 95 ASN A O 1
ATOM 751 N N . PRO A 1 96 ? 14.488 -10.701 -31.360 1.00 77.62 96 PRO A N 1
ATOM 752 C CA . PRO A 1 96 ? 15.803 -11.086 -30.846 1.00 77.62 96 PRO A CA 1
ATOM 753 C C . PRO A 1 96 ? 16.130 -10.458 -29.481 1.00 77.62 96 PRO A C 1
ATOM 755 O O . PRO A 1 96 ? 16.875 -11.059 -28.705 1.00 77.62 96 PRO A O 1
ATOM 758 N N . GLU A 1 97 ? 15.552 -9.298 -29.161 1.00 84.44 97 GLU A N 1
ATOM 759 C CA . GLU A 1 97 ? 15.714 -8.578 -27.893 1.00 84.44 97 GLU A CA 1
ATOM 760 C C . GLU A 1 97 ? 15.245 -9.423 -26.703 1.00 84.44 97 GLU A C 1
ATOM 762 O O . GLU A 1 97 ? 15.876 -9.450 -25.648 1.00 84.44 97 GLU A O 1
ATOM 767 N N . TYR A 1 98 ? 14.182 -10.204 -26.896 1.00 84.44 98 TYR A N 1
ATOM 768 C CA . TYR A 1 98 ? 13.670 -11.116 -25.877 1.00 84.44 98 TYR A CA 1
ATOM 769 C C . TYR A 1 98 ? 14.733 -12.104 -25.355 1.00 84.44 98 TYR A C 1
ATOM 771 O O . TYR A 1 98 ? 14.766 -12.423 -24.167 1.00 84.44 98 TYR A O 1
ATOM 779 N N . TYR A 1 99 ? 15.637 -12.573 -26.224 1.00 83.62 99 TYR A N 1
ATOM 780 C CA . TYR A 1 99 ? 16.671 -13.561 -25.879 1.00 83.62 99 TYR A CA 1
ATOM 781 C C . TYR A 1 99 ? 17.964 -12.950 -25.317 1.00 83.62 99 TYR A C 1
ATOM 783 O O . TYR A 1 99 ? 18.879 -13.683 -24.907 1.00 83.62 99 TYR A O 1
ATOM 791 N N . SER A 1 100 ? 18.063 -11.623 -25.304 1.00 86.25 100 SER A N 1
ATOM 792 C CA . SER A 1 100 ? 19.209 -10.884 -24.776 1.00 86.25 100 SER A CA 1
ATOM 793 C C . SER A 1 100 ? 18.954 -10.293 -23.384 1.00 86.25 100 SER A C 1
ATOM 795 O O . SER A 1 100 ? 19.883 -9.759 -22.782 1.00 86.25 100 SER A O 1
ATOM 797 N N . TYR A 1 101 ? 17.757 -10.454 -22.814 1.00 88.38 101 TYR A N 1
ATOM 798 C CA . TYR A 1 101 ? 17.471 -10.057 -21.433 1.00 88.38 101 TYR A CA 1
ATOM 799 C C . TYR A 1 101 ? 18.085 -11.004 -20.382 1.00 88.38 101 TYR A C 1
ATOM 801 O O . TYR A 1 101 ? 18.221 -12.215 -20.579 1.00 88.38 101 TYR A O 1
ATOM 809 N N . HIS A 1 102 ? 18.439 -10.433 -19.233 1.00 87.06 102 HIS A N 1
ATOM 810 C CA . HIS A 1 102 ? 18.808 -11.099 -17.985 1.00 87.06 102 HIS A CA 1
ATOM 811 C C . HIS A 1 102 ? 17.771 -10.799 -16.886 1.00 87.06 102 HIS A C 1
ATOM 813 O O . HIS A 1 102 ? 16.771 -10.116 -17.091 1.00 87.06 102 HIS A O 1
ATOM 819 N N . ARG A 1 103 ? 18.014 -11.318 -15.676 1.00 81.56 103 ARG A N 1
ATOM 820 C CA . ARG A 1 103 ? 17.084 -11.259 -14.534 1.00 81.56 103 ARG A CA 1
ATOM 821 C C . ARG A 1 103 ? 16.604 -9.846 -14.158 1.00 81.56 103 ARG A C 1
ATOM 823 O O . ARG A 1 103 ? 15.498 -9.720 -13.645 1.00 81.56 103 ARG A O 1
ATOM 830 N N . TYR A 1 104 ? 17.418 -8.816 -14.389 1.00 83.44 104 TYR A N 1
ATOM 831 C CA . TYR A 1 104 ? 17.127 -7.439 -13.969 1.00 83.44 104 TYR A CA 1
ATOM 832 C C . TYR A 1 104 ? 16.735 -6.508 -15.125 1.00 83.44 104 TYR A C 1
ATOM 834 O O . TYR A 1 104 ? 16.348 -5.371 -14.878 1.00 83.44 104 TYR A O 1
ATOM 842 N N . SER A 1 105 ? 16.725 -7.005 -16.366 1.00 86.94 105 SER A N 1
ATOM 843 C CA . SER A 1 105 ? 16.417 -6.210 -17.560 1.00 86.94 105 SER A CA 1
ATOM 844 C C . SER A 1 105 ? 15.069 -5.509 -17.496 1.00 86.94 105 SER A C 1
ATOM 846 O O . SER A 1 105 ? 14.941 -4.381 -17.957 1.00 86.94 105 SER A O 1
ATOM 848 N N . PHE A 1 106 ? 14.063 -6.165 -16.912 1.00 86.62 106 PHE A N 1
ATOM 849 C CA . PHE A 1 106 ? 12.741 -5.571 -16.737 1.00 86.62 106 PHE A CA 1
ATOM 850 C C . PHE A 1 106 ? 12.805 -4.287 -15.900 1.00 86.62 106 PHE A C 1
ATOM 852 O O . PHE A 1 106 ? 12.242 -3.273 -16.298 1.00 86.62 106 PHE A O 1
ATOM 859 N N . TYR A 1 107 ? 13.535 -4.309 -14.783 1.00 83.62 107 TYR A N 1
ATOM 860 C CA . TYR A 1 107 ? 13.681 -3.147 -13.905 1.00 83.62 107 TYR A CA 1
ATOM 861 C C . TYR A 1 107 ? 14.432 -2.010 -14.598 1.00 83.62 107 TYR A C 1
ATOM 863 O O . TYR A 1 107 ? 13.990 -0.866 -14.559 1.00 83.62 107 TYR A O 1
ATOM 871 N N . ASP A 1 108 ? 15.523 -2.328 -15.295 1.00 85.25 108 ASP A N 1
ATOM 872 C CA . ASP A 1 108 ? 16.294 -1.320 -16.021 1.00 85.25 108 ASP A CA 1
ATOM 873 C C . ASP A 1 108 ? 15.490 -0.685 -17.173 1.00 85.25 108 ASP A C 1
ATOM 875 O O . ASP A 1 108 ? 15.614 0.514 -17.416 1.00 85.25 108 ASP A O 1
ATOM 879 N N . LEU A 1 109 ? 14.630 -1.455 -17.854 1.00 86.06 109 LEU A N 1
ATOM 880 C CA . LEU A 1 109 ? 13.727 -0.942 -18.892 1.00 86.06 109 LEU A CA 1
ATOM 881 C C . LEU A 1 109 ? 12.626 -0.045 -18.324 1.00 86.06 109 LEU A C 1
ATOM 883 O O . LEU A 1 109 ? 12.311 0.983 -18.923 1.00 86.06 109 LEU A O 1
ATOM 887 N N . VAL A 1 110 ? 12.047 -0.415 -17.180 1.00 83.62 110 VAL A N 1
ATOM 888 C CA . VAL A 1 110 ? 11.051 0.419 -16.491 1.00 83.62 110 VAL A CA 1
ATOM 889 C C . VAL A 1 110 ? 11.682 1.745 -16.069 1.00 83.62 110 VAL A C 1
ATOM 891 O O . VAL A 1 110 ? 11.112 2.799 -16.344 1.00 83.62 110 VAL A O 1
ATOM 894 N N . ASN A 1 111 ? 12.892 1.711 -15.509 1.00 83.62 111 ASN A N 1
ATOM 895 C CA . ASN A 1 111 ? 13.616 2.923 -15.129 1.00 83.62 111 ASN A CA 1
ATOM 896 C C . ASN A 1 111 ? 13.945 3.794 -16.349 1.00 83.62 111 ASN A C 1
ATOM 898 O O . ASN A 1 111 ? 13.662 4.986 -16.329 1.00 83.62 111 ASN A O 1
ATOM 902 N N . ALA A 1 112 ? 14.438 3.209 -17.445 1.00 82.88 112 ALA A N 1
ATOM 903 C CA . ALA A 1 112 ? 14.690 3.951 -18.684 1.00 82.88 112 ALA A CA 1
ATOM 904 C C . ALA A 1 112 ? 13.407 4.580 -19.266 1.00 82.88 112 ALA A C 1
ATOM 906 O O . ALA A 1 112 ? 13.427 5.703 -19.768 1.00 82.88 112 ALA A O 1
ATOM 907 N N . SER A 1 113 ? 12.266 3.887 -19.175 1.00 83.62 113 SER A N 1
ATOM 908 C CA . SER A 1 113 ? 10.976 4.451 -19.586 1.00 83.62 113 SER A CA 1
ATOM 909 C C . SER A 1 113 ? 10.546 5.624 -18.705 1.00 83.62 113 SER A C 1
ATOM 911 O O . SER A 1 113 ? 9.903 6.543 -19.213 1.00 83.62 113 SER A O 1
ATOM 913 N N . ASN A 1 114 ? 10.858 5.591 -17.411 1.00 78.06 114 ASN A N 1
ATOM 914 C CA . ASN A 1 114 ? 10.559 6.682 -16.490 1.00 78.06 114 ASN A CA 1
ATOM 915 C C . ASN A 1 114 ? 11.469 7.891 -16.748 1.00 78.06 114 ASN A C 1
ATOM 917 O O . ASN A 1 114 ? 10.957 9.005 -16.839 1.00 78.06 114 ASN A O 1
ATOM 921 N N . GLU A 1 115 ? 12.768 7.664 -16.984 1.00 81.75 115 GLU A N 1
ATOM 922 C CA . GLU A 1 115 ? 13.727 8.698 -17.408 1.00 81.75 115 GLU A CA 1
ATOM 923 C C . GLU A 1 115 ? 13.225 9.416 -18.680 1.00 81.75 115 GLU A C 1
ATOM 925 O O . GLU A 1 115 ? 13.158 10.642 -18.725 1.00 81.75 115 GLU A O 1
ATOM 930 N N . LEU A 1 116 ? 12.760 8.667 -19.690 1.00 79.81 116 LEU A N 1
ATOM 931 C CA . LEU A 1 116 ? 12.222 9.251 -20.926 1.00 79.81 116 LEU A CA 1
ATOM 932 C C . LEU A 1 116 ? 10.941 10.071 -20.693 1.00 79.81 116 LEU A C 1
ATOM 934 O O . LEU A 1 116 ? 10.767 11.135 -21.285 1.00 79.81 116 LEU A O 1
ATOM 938 N N . LYS A 1 117 ? 10.038 9.596 -19.827 1.00 78.94 117 LYS A N 1
ATOM 939 C CA . LYS A 1 117 ? 8.812 10.330 -19.470 1.00 78.94 117 LYS A CA 1
ATOM 940 C C . LYS A 1 117 ? 9.118 11.642 -18.751 1.00 78.94 117 LYS A C 1
ATOM 942 O O . LYS A 1 117 ? 8.375 12.600 -18.939 1.00 78.94 117 LYS A O 1
ATOM 947 N N . ALA A 1 118 ? 10.186 11.693 -17.956 1.00 73.94 118 ALA A N 1
ATOM 948 C CA . ALA A 1 118 ? 10.646 12.932 -17.342 1.00 73.94 118 ALA A CA 1
ATOM 949 C C . ALA A 1 118 ? 11.120 13.931 -18.411 1.00 73.94 118 ALA A C 1
ATOM 951 O O . ALA A 1 118 ? 10.667 15.068 -18.410 1.00 73.94 118 ALA A O 1
ATOM 952 N N . CYS A 1 119 ? 11.916 13.491 -19.393 1.00 65.44 119 CYS A N 1
ATOM 953 C CA . CYS A 1 119 ? 12.369 14.357 -20.490 1.00 65.44 119 CYS A CA 1
ATOM 954 C C . CYS A 1 119 ? 11.226 14.910 -21.356 1.00 65.44 119 CYS A C 1
ATOM 956 O O . CYS A 1 119 ? 11.317 16.034 -21.834 1.00 65.44 119 CYS A O 1
ATOM 958 N N . ILE A 1 120 ? 10.152 14.139 -21.565 1.00 71.12 120 ILE A N 1
ATOM 959 C CA . ILE A 1 120 ? 8.989 14.593 -22.348 1.00 71.12 120 ILE A CA 1
ATOM 960 C C . ILE A 1 120 ? 8.208 15.686 -21.601 1.00 71.12 120 ILE A C 1
ATOM 962 O O . ILE A 1 120 ? 7.733 16.625 -22.230 1.00 71.12 120 ILE A O 1
ATOM 966 N N . LYS A 1 121 ? 8.122 15.613 -20.266 1.00 57.94 121 LYS A N 1
ATOM 967 C CA . LYS A 1 121 ? 7.466 16.647 -19.447 1.00 57.94 121 LYS A CA 1
ATOM 968 C C . LYS A 1 121 ? 8.198 17.993 -19.457 1.00 57.94 121 LYS A C 1
ATOM 970 O O . LYS A 1 121 ? 7.555 19.019 -19.292 1.00 57.94 121 LYS A O 1
ATOM 975 N N . GLU A 1 122 ? 9.511 17.994 -19.677 1.00 52.88 122 GLU A N 1
ATOM 976 C CA . GLU A 1 122 ? 10.330 19.215 -19.781 1.00 52.88 122 GLU A CA 1
ATOM 977 C C . GLU A 1 122 ? 10.230 19.892 -21.168 1.00 52.88 122 GLU A C 1
ATOM 979 O O . GLU A 1 122 ? 10.757 20.985 -21.360 1.00 52.88 122 GLU A O 1
ATOM 984 N N . ALA A 1 123 ? 9.574 19.257 -22.149 1.00 55.75 123 ALA A N 1
ATOM 985 C CA . ALA A 1 123 ? 9.460 19.755 -23.523 1.00 55.75 123 ALA A CA 1
ATOM 986 C C . ALA A 1 123 ? 8.102 20.414 -23.850 1.00 55.75 123 ALA A C 1
ATOM 988 O O . ALA A 1 123 ? 7.922 20.898 -24.969 1.00 55.75 123 ALA A O 1
ATOM 989 N N . GLU A 1 124 ? 7.150 20.454 -22.912 1.00 44.50 124 GLU A N 1
ATOM 990 C CA . GLU A 1 124 ? 5.868 21.146 -23.104 1.00 44.50 124 GLU A CA 1
ATOM 991 C C . GLU A 1 124 ? 5.949 22.607 -22.612 1.00 44.50 124 GLU A C 1
ATOM 993 O O . GLU A 1 124 ? 6.324 22.850 -21.462 1.00 44.50 124 GLU A O 1
ATOM 998 N N . PRO A 1 125 ? 5.610 23.611 -23.446 1.00 47.22 125 PRO A N 1
ATOM 999 C CA . PRO A 1 125 ? 5.610 25.004 -23.025 1.00 47.22 125 PRO A CA 1
ATOM 1000 C C . PRO A 1 125 ? 4.422 25.300 -22.097 1.00 47.22 125 PRO A C 1
ATOM 1002 O O . PRO A 1 125 ? 3.281 24.936 -22.371 1.00 47.22 125 PRO A O 1
ATOM 1005 N N . ASN A 1 126 ? 4.737 25.996 -21.003 1.00 51.78 126 ASN A N 1
ATOM 1006 C CA . ASN A 1 126 ? 3.870 26.447 -19.913 1.00 51.78 126 ASN A CA 1
ATOM 1007 C C . ASN A 1 126 ? 2.405 26.760 -20.288 1.00 51.78 126 ASN A C 1
ATOM 1009 O O . ASN A 1 126 ? 2.128 27.771 -20.934 1.00 51.78 126 ASN A O 1
ATOM 1013 N N . PHE A 1 127 ? 1.460 26.008 -19.713 1.00 37.00 127 PHE A N 1
ATOM 1014 C CA . PHE A 1 127 ? 0.117 26.510 -19.419 1.00 37.00 127 PHE A CA 1
ATOM 1015 C C . PHE A 1 127 ? -0.348 26.025 -18.035 1.00 37.00 127 PHE A C 1
ATOM 1017 O O . PHE A 1 127 ? -0.550 24.835 -17.821 1.00 37.00 127 PHE A O 1
ATOM 1024 N N . GLY A 1 128 ? -0.529 26.972 -17.108 1.00 36.12 128 GLY A N 1
ATOM 1025 C CA . GLY A 1 128 ? -1.485 26.862 -15.997 1.00 36.12 128 GLY A CA 1
ATOM 1026 C C . GLY A 1 128 ? -1.103 26.018 -14.775 1.00 36.12 128 GLY A C 1
ATOM 1027 O O . GLY A 1 128 ? -1.617 24.925 -14.591 1.00 36.12 128 GLY A O 1
ATOM 1028 N N . SER A 1 129 ? -0.263 26.596 -13.911 1.00 43.00 129 SER A N 1
ATOM 1029 C CA . SER A 1 129 ? -0.247 26.506 -12.433 1.00 43.00 129 SER A CA 1
ATOM 1030 C C . SER A 1 129 ? -0.904 25.305 -11.714 1.00 43.00 129 SER A C 1
ATOM 1032 O O . SER A 1 129 ? -2.121 25.251 -11.541 1.00 43.00 129 SER A O 1
ATOM 1034 N N . GLY A 1 130 ? -0.054 24.470 -11.108 1.00 33.19 130 GLY A N 1
ATOM 1035 C CA . GLY A 1 130 ? -0.364 23.575 -9.987 1.00 33.19 130 GLY A CA 1
ATOM 1036 C C . GLY A 1 130 ? 0.926 22.921 -9.477 1.00 33.19 130 GLY A C 1
ATOM 1037 O O . GLY A 1 130 ? 1.535 22.107 -10.163 1.00 33.19 130 GLY A O 1
ATOM 1038 N N . SER A 1 131 ? 1.420 23.349 -8.318 1.00 38.88 131 SER A N 1
ATOM 1039 C CA . SER A 1 131 ? 2.758 23.060 -7.788 1.00 38.88 131 SER A CA 1
ATOM 1040 C C . SER A 1 131 ? 2.994 21.599 -7.351 1.00 38.88 131 SER A C 1
ATOM 1042 O O . SER A 1 131 ? 2.464 21.155 -6.344 1.00 38.88 131 SER A O 1
ATOM 1044 N N . ARG A 1 132 ? 3.880 20.912 -8.085 1.00 49.94 132 ARG A N 1
ATOM 1045 C CA . ARG A 1 132 ? 5.070 20.134 -7.649 1.00 49.94 132 ARG A CA 1
ATOM 1046 C C . ARG A 1 132 ? 4.987 19.235 -6.386 1.00 49.94 132 ARG A C 1
ATOM 1048 O O . ARG A 1 132 ? 5.085 19.719 -5.266 1.00 49.94 132 ARG A O 1
ATOM 1055 N N . SER A 1 133 ? 5.149 17.920 -6.584 1.00 38.62 133 SER A N 1
ATOM 1056 C CA . SER A 1 133 ? 6.137 17.128 -5.827 1.00 38.62 133 SER A CA 1
ATOM 1057 C C . SER A 1 133 ? 6.780 16.061 -6.723 1.00 38.62 133 SER A C 1
ATOM 1059 O O . SER A 1 133 ? 6.202 15.588 -7.700 1.00 38.62 133 SER A O 1
ATOM 1061 N N . ASN A 1 134 ? 8.050 15.800 -6.450 1.00 46.38 134 ASN A N 1
ATOM 1062 C CA . ASN A 1 134 ? 9.039 15.194 -7.328 1.00 46.38 134 ASN A CA 1
ATOM 1063 C C . ASN A 1 134 ? 9.410 13.811 -6.777 1.00 46.38 134 ASN A C 1
ATOM 1065 O O . ASN A 1 134 ? 9.664 13.709 -5.580 1.00 46.38 134 ASN A O 1
ATOM 1069 N N . SER A 1 135 ? 9.455 12.786 -7.627 1.00 40.56 135 SER A N 1
ATOM 1070 C CA . SER A 1 135 ? 10.371 11.626 -7.591 1.00 40.56 135 SER A CA 1
ATOM 1071 C C . SER A 1 135 ? 9.740 10.448 -8.330 1.00 40.56 135 SER A C 1
ATOM 1073 O O . SER A 1 135 ? 8.523 10.285 -8.329 1.00 40.56 135 SER A O 1
ATOM 1075 N N . ASP A 1 136 ? 10.575 9.664 -9.006 1.00 46.38 136 ASP A N 1
ATOM 1076 C CA . ASP A 1 136 ? 10.293 8.360 -9.611 1.00 46.38 136 ASP A CA 1
ATOM 1077 C C . ASP A 1 136 ? 9.104 7.632 -8.973 1.00 46.38 136 ASP A C 1
ATOM 1079 O O . ASP A 1 136 ? 9.237 6.960 -7.951 1.00 46.38 136 ASP A O 1
ATOM 1083 N N . ALA A 1 137 ? 7.907 7.794 -9.538 1.00 61.06 137 ALA A N 1
ATOM 1084 C CA . ALA A 1 137 ? 6.723 7.325 -8.845 1.00 61.06 137 ALA A CA 1
ATOM 1085 C C . ALA A 1 137 ? 6.731 5.784 -8.853 1.00 61.06 137 ALA A C 1
ATOM 1087 O O . ALA A 1 137 ? 6.643 5.131 -9.893 1.00 61.06 137 ALA A O 1
ATOM 1088 N N . ALA A 1 138 ? 6.894 5.192 -7.676 1.00 72.38 138 ALA A N 1
ATOM 1089 C CA . ALA A 1 138 ? 6.546 3.808 -7.417 1.00 72.38 138 ALA A CA 1
ATOM 1090 C C . ALA A 1 138 ? 5.056 3.755 -7.036 1.00 72.38 138 ALA A C 1
ATOM 1092 O O . ALA A 1 138 ? 4.519 4.735 -6.512 1.00 72.38 138 ALA A O 1
ATOM 1093 N N . PRO A 1 139 ? 4.347 2.639 -7.275 1.00 87.38 139 PRO A N 1
ATOM 1094 C CA . PRO A 1 139 ? 3.042 2.428 -6.660 1.00 87.38 139 PRO A CA 1
ATOM 1095 C C . PRO A 1 139 ? 3.137 2.581 -5.133 1.00 87.38 139 PRO A C 1
ATOM 1097 O O . PRO A 1 139 ? 4.138 2.189 -4.535 1.00 87.38 139 PRO A O 1
ATOM 1100 N N . GLN A 1 140 ? 2.109 3.143 -4.499 1.00 90.00 140 GLN A N 1
ATOM 1101 C CA . GLN A 1 140 ? 2.095 3.402 -3.055 1.00 90.00 140 GLN A CA 1
ATOM 1102 C C . GLN A 1 140 ? 0.938 2.675 -2.367 1.00 90.00 140 GLN A C 1
ATOM 1104 O O . GLN A 1 140 ? -0.098 2.395 -2.982 1.00 90.00 140 GLN A O 1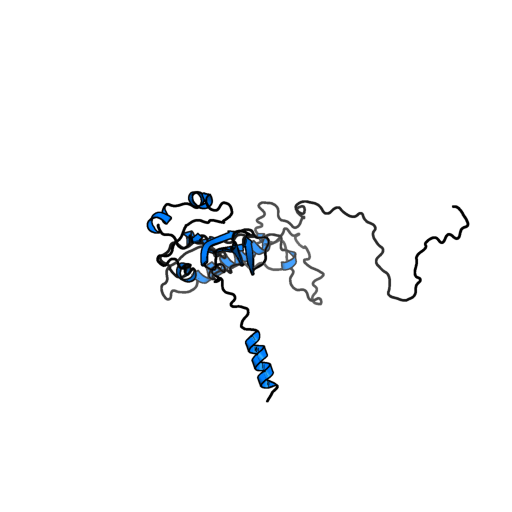
ATOM 1109 N N . CYS A 1 141 ? 1.106 2.397 -1.078 1.00 92.31 141 CYS A N 1
ATOM 1110 C CA . CYS A 1 141 ? 0.042 1.936 -0.191 1.00 92.31 141 CYS A CA 1
ATOM 1111 C C . CYS A 1 141 ? -0.212 2.988 0.891 1.00 92.31 141 CYS A C 1
ATOM 1113 O O . CYS A 1 141 ? 0.726 3.677 1.292 1.00 92.31 141 CYS A O 1
ATOM 1115 N N . PHE A 1 142 ? -1.439 3.078 1.407 1.00 93.38 142 PHE A N 1
ATOM 1116 C CA . PHE A 1 142 ? -1.650 3.739 2.695 1.00 93.38 142 PHE A CA 1
ATOM 1117 C C . PHE A 1 142 ? -0.883 3.008 3.795 1.00 93.38 142 PHE A C 1
ATOM 1119 O O . PHE A 1 142 ? -0.799 1.776 3.769 1.00 93.38 142 PHE A O 1
ATOM 1126 N N . HIS A 1 143 ? -0.341 3.788 4.723 1.00 93.06 143 HIS A N 1
ATOM 1127 C CA . HIS A 1 143 ? 0.578 3.371 5.770 1.00 93.06 143 HIS A CA 1
ATOM 1128 C C . HIS A 1 143 ? 0.316 4.175 7.050 1.00 93.06 143 HIS A C 1
ATOM 1130 O O . HIS A 1 143 ? 0.864 5.262 7.220 1.00 93.06 143 HIS A O 1
ATOM 1136 N N . PHE A 1 144 ? -0.608 3.693 7.879 1.00 91.81 144 PHE A N 1
ATOM 1137 C CA . PHE A 1 144 ? -0.992 4.287 9.164 1.00 91.81 144 PHE A CA 1
ATOM 1138 C C . PHE A 1 144 ? -1.992 3.377 9.891 1.00 91.81 144 PHE A C 1
ATOM 1140 O O . PHE A 1 144 ? -2.644 2.530 9.269 1.00 91.81 144 PHE A O 1
ATOM 1147 N N . THR A 1 145 ? -2.207 3.621 11.183 1.00 91.44 145 THR A N 1
ATOM 1148 C CA . THR A 1 145 ? -3.249 2.952 11.972 1.00 91.44 145 THR A CA 1
ATOM 1149 C C . THR A 1 145 ? -4.317 3.941 12.416 1.00 91.44 145 THR A C 1
ATOM 1151 O O . THR A 1 145 ? -4.046 4.905 13.127 1.00 91.44 145 THR A O 1
ATOM 1154 N N . TRP A 1 146 ? -5.565 3.681 12.031 1.00 90.25 146 TRP A N 1
ATOM 1155 C CA . TRP A 1 146 ? -6.728 4.307 12.643 1.00 90.25 146 TRP A CA 1
ATOM 1156 C C . TRP A 1 146 ? -7.098 3.558 13.918 1.00 90.25 146 TRP A C 1
ATOM 1158 O O . TRP A 1 146 ? -7.458 2.381 13.86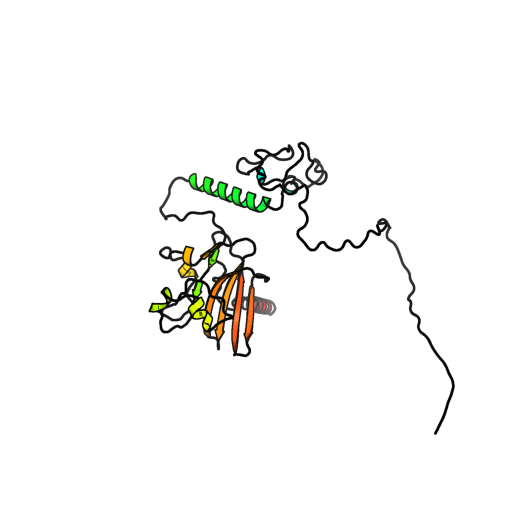7 1.00 90.25 146 TRP A O 1
ATOM 1168 N N . ILE A 1 147 ? -7.028 4.244 15.055 1.00 87.12 147 ILE A N 1
ATOM 1169 C CA . ILE A 1 147 ? -7.171 3.618 16.376 1.00 87.12 147 ILE A CA 1
ATOM 1170 C C . ILE A 1 147 ? -8.621 3.336 16.785 1.00 87.12 147 ILE A C 1
ATOM 1172 O O . ILE A 1 147 ? -8.841 2.733 17.831 1.00 87.12 147 ILE A O 1
ATOM 1176 N N . GLY A 1 148 ? -9.592 3.775 15.980 1.00 86.44 148 GLY A N 1
ATOM 1177 C CA . GLY A 1 148 ? -11.002 3.547 16.255 1.00 86.44 148 GLY A CA 1
ATOM 1178 C C . GLY A 1 148 ? -11.687 4.586 17.137 1.00 86.44 148 GLY A C 1
ATOM 1179 O O . GLY A 1 148 ? -11.164 5.691 17.322 1.00 86.44 148 GLY A O 1
ATOM 1180 N N . PRO A 1 149 ? -12.870 4.230 17.677 1.00 81.81 149 PRO A N 1
ATOM 1181 C CA . PRO A 1 149 ? -13.572 5.025 18.673 1.00 81.81 149 PRO A CA 1
ATOM 1182 C C . PRO A 1 149 ? -12.738 5.141 19.952 1.00 81.81 149 PRO A C 1
ATOM 1184 O O . PRO A 1 149 ? -12.604 4.178 20.706 1.00 81.81 149 PRO A O 1
ATOM 1187 N N . TYR A 1 150 ? -12.171 6.320 20.206 1.00 74.62 150 TYR A N 1
ATOM 1188 C CA . TYR A 1 150 ? -11.278 6.540 21.346 1.00 74.62 150 TYR A CA 1
ATOM 1189 C C . TYR A 1 150 ? -11.613 7.838 22.071 1.00 74.62 150 TYR A C 1
ATOM 1191 O O . TYR A 1 150 ? -11.737 8.891 21.453 1.00 74.62 150 TYR A O 1
ATOM 1199 N N . ALA A 1 151 ? -11.738 7.775 23.398 1.00 72.56 151 ALA A N 1
ATOM 1200 C CA . ALA A 1 151 ? -12.155 8.921 24.203 1.00 72.56 151 ALA A CA 1
ATOM 1201 C C . ALA A 1 151 ? -11.092 10.036 24.248 1.00 72.56 151 ALA A C 1
ATOM 1203 O O . ALA A 1 151 ? -11.429 11.217 24.193 1.00 72.56 151 ALA A O 1
ATOM 1204 N N . ASN A 1 152 ? -9.803 9.686 24.308 1.00 73.44 152 ASN A N 1
ATOM 1205 C CA . ASN A 1 152 ? -8.714 10.651 24.490 1.00 73.44 152 ASN A CA 1
ATOM 1206 C C . ASN A 1 152 ? -8.019 11.003 23.163 1.00 73.44 152 ASN A C 1
ATOM 1208 O O . ASN A 1 152 ? -6.850 10.695 22.936 1.00 73.44 152 ASN A O 1
ATOM 1212 N N . LYS A 1 153 ? -8.751 11.654 22.253 1.00 72.44 153 LYS A N 1
ATOM 1213 C CA . LYS A 1 153 ? -8.261 11.934 20.889 1.00 72.44 153 LYS A CA 1
ATOM 1214 C C . LYS A 1 153 ? -7.126 12.959 20.821 1.00 72.44 153 LYS A C 1
ATOM 1216 O O . LYS A 1 153 ? -6.391 13.000 19.839 1.00 72.44 153 LYS A O 1
ATOM 1221 N N . THR A 1 154 ? -6.971 13.789 21.848 1.00 71.31 154 THR A N 1
ATOM 1222 C CA . THR A 1 154 ? -6.025 14.916 21.872 1.00 71.31 154 THR A CA 1
ATOM 1223 C C . THR A 1 154 ? -4.575 14.500 22.114 1.00 71.31 154 THR A C 1
ATOM 1225 O O . THR A 1 154 ? -3.671 15.245 21.745 1.00 71.31 154 THR A O 1
ATOM 1228 N N . ASN A 1 155 ? -4.327 13.314 22.680 1.00 73.69 155 ASN A N 1
ATOM 1229 C CA . ASN A 1 155 ? -2.974 12.854 23.020 1.00 73.69 155 ASN A CA 1
ATOM 1230 C C . ASN A 1 155 ? -2.372 11.846 22.031 1.00 73.69 155 ASN A C 1
ATOM 1232 O O . ASN A 1 155 ? -1.193 11.522 22.142 1.00 73.69 155 ASN A O 1
ATOM 1236 N N . ILE A 1 156 ? -3.129 11.426 21.016 1.00 76.94 156 ILE A N 1
ATOM 1237 C CA . ILE A 1 156 ? -2.729 10.371 20.068 1.00 76.94 156 ILE A CA 1
ATOM 1238 C C . ILE A 1 156 ? -1.418 10.693 19.351 1.00 76.94 156 ILE A C 1
ATOM 1240 O O . ILE A 1 156 ? -0.613 9.803 19.103 1.00 76.94 156 ILE A O 1
ATOM 1244 N N . ALA A 1 157 ? -1.160 11.968 19.053 1.00 74.12 157 ALA A N 1
ATOM 1245 C CA . ALA A 1 157 ? 0.074 12.385 18.388 1.00 74.12 157 ALA A CA 1
ATOM 1246 C C . ALA A 1 157 ? 1.351 12.091 19.203 1.00 74.12 157 ALA A C 1
ATOM 1248 O O . ALA A 1 157 ? 2.442 12.112 18.635 1.00 74.12 157 ALA A O 1
ATOM 1249 N N . LYS A 1 158 ? 1.223 11.854 20.516 1.00 80.00 158 LYS A N 1
ATOM 1250 C CA . LYS A 1 158 ? 2.317 11.498 21.431 1.00 80.00 158 LYS A CA 1
ATOM 1251 C C . LYS A 1 158 ? 2.370 9.998 21.739 1.00 80.00 158 LYS A C 1
ATOM 1253 O O . LYS A 1 158 ? 3.330 9.555 22.361 1.00 80.00 158 LYS A O 1
ATOM 1258 N N . GLU A 1 159 ? 1.351 9.237 21.346 1.00 82.62 159 GLU A N 1
ATOM 1259 C CA . GLU A 1 159 ? 1.300 7.789 21.544 1.00 82.62 159 GLU A CA 1
ATOM 1260 C C . GLU A 1 159 ? 2.086 7.059 20.442 1.00 82.62 159 GLU A C 1
ATOM 1262 O O . GLU A 1 159 ? 2.240 7.558 19.324 1.00 82.62 159 GLU A O 1
ATOM 1267 N N . THR A 1 160 ? 2.587 5.864 20.759 1.00 87.00 160 THR A N 1
ATOM 1268 C CA . THR A 1 160 ? 3.288 4.991 19.807 1.00 87.00 160 THR A CA 1
ATOM 1269 C C . THR A 1 160 ? 2.577 3.652 19.680 1.00 87.00 160 THR A C 1
ATOM 1271 O O . THR A 1 160 ? 1.769 3.274 20.534 1.00 87.00 160 THR A O 1
ATOM 1274 N N . CYS A 1 161 ? 2.894 2.911 18.619 1.00 84.50 161 CYS A N 1
ATOM 1275 C CA . CYS A 1 161 ? 2.389 1.556 18.461 1.00 84.50 161 CYS A CA 1
ATOM 1276 C C . CYS A 1 161 ? 2.786 0.661 19.639 1.00 84.50 161 CYS A C 1
ATOM 1278 O O . CYS A 1 161 ? 1.939 -0.052 20.155 1.00 84.50 161 CYS A O 1
ATOM 1280 N N . GLU A 1 162 ? 4.017 0.735 20.140 1.00 81.56 162 GLU A N 1
ATOM 1281 C CA . GLU A 1 162 ? 4.513 -0.121 21.228 1.00 81.56 162 GLU A CA 1
ATOM 1282 C C . GLU A 1 162 ? 3.726 0.078 22.527 1.00 81.56 162 GLU A C 1
ATOM 1284 O O . GLU A 1 162 ? 3.363 -0.895 23.186 1.00 81.56 162 GLU A O 1
ATOM 1289 N N . ALA A 1 163 ? 3.395 1.330 22.860 1.00 76.81 163 ALA A N 1
ATOM 1290 C CA . ALA A 1 163 ? 2.569 1.651 24.024 1.00 76.81 163 ALA A CA 1
ATOM 1291 C C . ALA A 1 163 ? 1.141 1.087 23.909 1.00 76.81 163 ALA A C 1
ATOM 1293 O O . ALA A 1 163 ? 0.473 0.877 24.919 1.00 76.81 163 ALA A O 1
ATOM 1294 N N . ARG A 1 164 ? 0.670 0.832 22.681 1.00 70.44 164 ARG A N 1
ATOM 1295 C CA . ARG A 1 164 ? -0.694 0.375 22.391 1.00 70.44 164 ARG A CA 1
ATOM 1296 C C . ARG A 1 164 ? -0.795 -1.127 22.129 1.00 70.44 164 ARG A C 1
ATOM 1298 O O . ARG A 1 164 ? -1.811 -1.735 22.455 1.00 70.44 164 ARG A O 1
ATOM 1305 N N . VAL A 1 165 ? 0.256 -1.724 21.570 1.00 64.25 165 VAL A N 1
ATOM 1306 C CA . VAL A 1 165 ? 0.363 -3.161 21.275 1.00 64.25 165 VAL A CA 1
ATOM 1307 C C . VAL A 1 165 ? 0.383 -3.988 22.567 1.00 64.25 165 VAL A C 1
ATOM 1309 O O . VAL A 1 165 ? -0.014 -5.146 22.527 1.00 64.25 165 VAL A O 1
ATOM 1312 N N . GLY A 1 166 ? 0.697 -3.386 23.724 1.00 55.66 166 GLY A N 1
ATOM 1313 C CA . GLY A 1 166 ? 0.593 -4.033 25.040 1.00 55.66 166 GLY A CA 1
ATOM 1314 C C . GLY A 1 166 ? -0.782 -4.649 25.358 1.00 55.66 166 GLY A C 1
ATOM 1315 O O . GLY A 1 166 ? -0.835 -5.674 26.032 1.00 55.66 166 GLY A O 1
ATOM 1316 N N . ASP A 1 167 ? -1.872 -4.100 24.806 1.00 51.59 167 ASP A N 1
ATOM 1317 C CA . ASP A 1 167 ? -3.238 -4.643 24.941 1.00 51.59 167 ASP A CA 1
ATOM 1318 C C . ASP A 1 167 ? -3.619 -5.617 23.802 1.00 51.59 167 ASP A C 1
ATOM 1320 O O . ASP A 1 167 ? -4.642 -6.302 23.857 1.00 51.59 167 ASP A O 1
ATOM 1324 N N . PHE A 1 168 ? -2.815 -5.670 22.737 1.00 54.19 168 PHE A N 1
ATOM 1325 C CA . PHE A 1 168 ? -3.169 -6.238 21.437 1.00 54.19 168 PHE A CA 1
ATOM 1326 C C . PHE A 1 168 ? -1.957 -6.882 20.742 1.00 54.19 168 PHE A C 1
ATOM 1328 O O . PHE A 1 168 ? -1.681 -6.587 19.580 1.00 54.19 168 PHE A O 1
ATOM 1335 N N . ASN A 1 169 ? -1.249 -7.785 21.430 1.00 56.06 169 ASN A N 1
ATOM 1336 C CA . ASN A 1 169 ? 0.000 -8.429 20.972 1.00 56.06 169 ASN A CA 1
ATOM 1337 C C . ASN A 1 169 ? -0.062 -9.139 19.593 1.00 56.06 169 ASN A C 1
ATOM 1339 O O . ASN A 1 169 ? 0.960 -9.600 19.094 1.00 56.06 169 ASN A O 1
ATOM 1343 N N . GLU A 1 170 ? -1.231 -9.216 18.954 1.00 66.12 170 GLU A N 1
ATOM 1344 C CA . GLU A 1 170 ? -1.453 -9.836 17.640 1.00 66.12 170 GLU A CA 1
ATOM 1345 C C . GLU A 1 170 ? -2.040 -8.870 16.591 1.00 66.12 170 GLU A C 1
ATOM 1347 O O . GLU A 1 170 ? -2.412 -9.292 15.493 1.00 66.12 170 GLU A O 1
ATOM 1352 N N . ILE A 1 171 ? -2.153 -7.574 16.906 1.00 72.56 171 ILE A N 1
ATOM 1353 C CA . ILE A 1 171 ? -2.693 -6.565 15.992 1.00 72.56 171 ILE A CA 1
ATOM 1354 C C . ILE A 1 171 ? -1.555 -5.803 15.308 1.00 72.56 171 ILE A C 1
ATOM 1356 O O . ILE A 1 171 ? -0.818 -5.091 15.990 1.00 72.56 171 ILE A O 1
ATOM 1360 N N . PRO A 1 172 ? -1.416 -5.888 13.968 1.00 85.06 172 PRO A N 1
ATOM 1361 C CA . PRO A 1 172 ? -0.498 -5.037 13.232 1.00 85.06 172 PRO A CA 1
ATOM 1362 C C . PRO A 1 172 ? -0.810 -3.569 13.515 1.00 85.06 172 PRO A C 1
ATOM 1364 O O . PRO A 1 172 ? -1.952 -3.132 13.356 1.00 85.06 172 PRO A O 1
ATOM 1367 N N . CYS A 1 173 ? 0.206 -2.815 13.912 1.00 87.38 173 CYS A N 1
ATOM 1368 C CA . CYS A 1 173 ? 0.127 -1.384 14.160 1.00 87.38 173 CYS A CA 1
ATOM 1369 C C . CYS A 1 173 ? 1.214 -0.691 13.352 1.00 87.38 173 CYS A C 1
ATOM 1371 O O . CYS A 1 173 ? 2.348 -1.164 13.320 1.00 87.38 173 CYS A O 1
ATOM 1373 N N . GLU A 1 174 ? 0.853 0.415 12.712 1.00 91.00 174 GLU A N 1
ATOM 1374 C CA . GLU A 1 174 ? 1.737 1.174 11.850 1.00 91.00 174 GLU A CA 1
ATOM 1375 C C . GLU A 1 174 ? 1.622 2.669 12.145 1.00 91.00 174 GLU A C 1
ATOM 1377 O O . GLU A 1 174 ? 0.526 3.221 12.284 1.00 91.00 174 GLU A O 1
ATOM 1382 N N . MET A 1 175 ? 2.766 3.343 12.231 1.00 89.25 175 MET A N 1
ATOM 1383 C CA . MET A 1 175 ? 2.790 4.776 12.504 1.00 89.25 175 MET A CA 1
ATOM 1384 C C . MET A 1 175 ? 2.516 5.584 11.223 1.00 89.25 175 MET A C 1
ATOM 1386 O O . MET A 1 175 ? 2.947 5.190 10.137 1.00 89.25 175 MET A O 1
ATOM 1390 N N . PRO A 1 176 ? 1.865 6.758 11.333 1.00 90.38 176 PRO A N 1
ATOM 1391 C CA . PRO A 1 176 ? 1.335 7.372 12.554 1.00 90.38 176 PRO A CA 1
ATOM 1392 C C . PRO A 1 176 ? -0.031 6.816 12.986 1.00 90.38 176 PRO A C 1
ATOM 1394 O O . PRO A 1 176 ? -0.802 6.305 12.176 1.00 90.38 176 PRO A O 1
ATOM 1397 N N . LEU A 1 177 ? -0.364 7.018 14.262 1.00 87.81 177 LEU A N 1
ATOM 1398 C CA . LEU A 1 177 ? -1.713 6.795 14.775 1.00 87.81 177 LEU A CA 1
ATOM 1399 C C . LEU A 1 177 ? -2.647 7.943 14.364 1.00 87.81 177 LEU A C 1
ATOM 1401 O O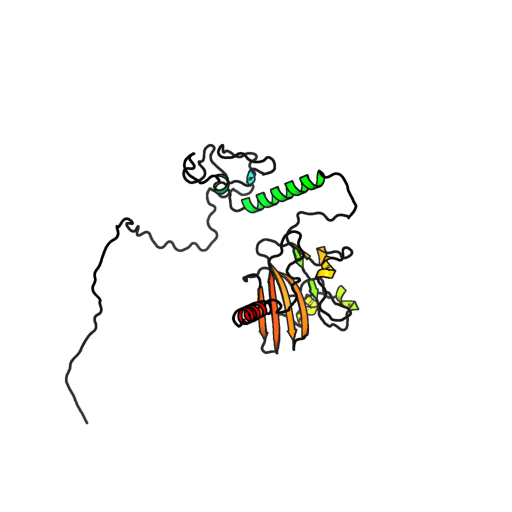 . LEU A 1 177 ? -2.300 9.121 14.474 1.00 87.81 177 LEU A O 1
ATOM 1405 N N . VAL A 1 178 ? -3.846 7.594 13.904 1.00 87.50 178 VAL A N 1
ATOM 1406 C CA . VAL A 1 178 ? -4.873 8.526 13.427 1.00 87.50 178 VAL A CA 1
ATOM 1407 C C . VAL A 1 178 ? -6.176 8.279 14.180 1.00 87.50 178 VAL A C 1
ATOM 1409 O O . VAL A 1 178 ? -6.605 7.138 14.336 1.00 87.50 178 VAL A O 1
ATOM 1412 N N . ALA A 1 179 ? -6.857 9.351 14.582 1.00 85.25 179 ALA A N 1
ATOM 1413 C CA . ALA A 1 179 ? -8.247 9.289 15.017 1.00 85.25 179 ALA A CA 1
ATOM 1414 C C . ALA A 1 179 ? -9.105 10.336 14.326 1.00 85.25 179 ALA A C 1
ATOM 1416 O O . ALA A 1 179 ? -8.644 11.365 13.838 1.00 85.25 179 ALA A O 1
ATOM 1417 N N . THR A 1 180 ? -10.392 10.045 14.335 1.00 83.25 180 THR A N 1
ATOM 1418 C CA . THR A 1 180 ? -11.457 10.834 13.737 1.00 83.25 180 THR A CA 1
ATOM 1419 C C . THR A 1 180 ? -12.324 11.424 14.839 1.00 83.25 180 THR A C 1
ATOM 1421 O O . THR A 1 180 ? -12.719 10.733 15.782 1.00 83.25 180 THR A O 1
ATOM 1424 N N . LEU A 1 181 ? -12.683 12.701 14.709 1.00 80.88 181 LEU A N 1
ATOM 1425 C CA . LEU A 1 181 ? -13.504 13.397 15.708 1.00 80.88 181 LEU A CA 1
ATOM 1426 C C . LEU A 1 181 ? -14.869 12.733 15.927 1.00 80.88 181 LEU A C 1
ATOM 1428 O O . LEU A 1 181 ? -15.346 12.709 17.055 1.00 80.88 181 LEU A O 1
ATOM 1432 N N . ASN A 1 182 ? -15.425 12.112 14.887 1.00 83.50 182 ASN A N 1
ATOM 1433 C CA . ASN A 1 182 ? -16.736 11.460 14.923 1.00 83.50 182 ASN A CA 1
ATOM 1434 C C . ASN A 1 182 ? -16.661 9.937 15.125 1.00 83.50 182 ASN A C 1
ATOM 1436 O O . ASN A 1 182 ? -17.654 9.261 14.889 1.00 83.50 182 ASN A O 1
ATOM 1440 N N . ASP A 1 183 ? -15.488 9.385 15.467 1.00 82.06 183 ASP A N 1
ATOM 1441 C CA . ASP A 1 183 ? -15.292 7.937 15.701 1.00 82.06 183 ASP A CA 1
ATOM 1442 C C . ASP A 1 183 ? -15.638 7.025 14.509 1.00 82.06 183 ASP A C 1
ATOM 1444 O O . ASP A 1 183 ? -15.746 5.807 14.631 1.00 82.06 183 ASP A O 1
ATOM 1448 N N . THR A 1 184 ? -15.772 7.618 13.328 1.00 85.50 184 THR A N 1
ATOM 1449 C CA . THR A 1 184 ? -16.029 6.927 12.069 1.00 85.50 184 THR A CA 1
ATOM 1450 C C . THR A 1 184 ? -14.727 6.565 11.376 1.00 85.50 184 THR A C 1
ATOM 1452 O O . THR A 1 184 ? -13.718 7.243 11.529 1.00 85.50 184 THR A O 1
ATOM 1455 N N . VAL A 1 185 ? -14.739 5.499 10.576 1.00 86.31 185 VAL A N 1
ATOM 1456 C CA . VAL A 1 185 ? -13.577 5.141 9.755 1.00 86.31 185 VAL A CA 1
ATOM 1457 C C . VAL A 1 185 ? -13.185 6.342 8.884 1.00 86.31 185 VAL A C 1
ATOM 1459 O O . VAL A 1 185 ? -14.062 6.915 8.231 1.00 86.31 185 VAL A O 1
ATOM 1462 N N . PRO A 1 186 ? -11.900 6.739 8.858 1.00 83.31 186 PRO A N 1
ATOM 1463 C CA . PRO A 1 186 ? -11.463 7.885 8.082 1.00 83.31 186 PRO A CA 1
ATOM 1464 C C . PRO A 1 186 ? -11.700 7.635 6.598 1.00 83.31 186 PRO A C 1
ATOM 1466 O O . PRO A 1 186 ? -11.414 6.550 6.083 1.00 83.31 186 PRO A O 1
ATOM 1469 N N . ASP A 1 187 ? -12.162 8.666 5.896 1.00 84.06 187 ASP A N 1
ATOM 1470 C CA . ASP A 1 187 ? -12.173 8.650 4.442 1.00 84.06 187 ASP A CA 1
ATOM 1471 C C . ASP A 1 187 ? -10.731 8.771 3.933 1.00 84.06 187 ASP A C 1
ATOM 1473 O O . ASP A 1 187 ? -10.173 9.862 3.783 1.00 84.06 187 ASP A O 1
ATOM 1477 N N . ALA A 1 188 ? -10.100 7.627 3.672 1.00 80.00 188 ALA A N 1
ATOM 1478 C CA . ALA A 1 188 ? -8.744 7.595 3.146 1.00 80.00 188 ALA A CA 1
ATOM 1479 C C . ALA A 1 188 ? -8.652 8.195 1.727 1.00 80.00 188 ALA A C 1
ATOM 1481 O O . ALA A 1 188 ? -7.580 8.654 1.328 1.00 80.00 188 ALA A O 1
ATOM 1482 N N . LYS A 1 189 ? -9.767 8.329 0.989 1.00 81.88 189 LYS A N 1
ATOM 1483 C CA . LYS A 1 189 ? -9.790 9.116 -0.253 1.00 81.88 189 LYS A CA 1
ATOM 1484 C C . LYS A 1 189 ? -9.608 10.605 0.031 1.00 81.88 189 LYS A C 1
ATOM 1486 O O . LYS A 1 189 ? -8.820 11.247 -0.661 1.00 81.88 189 LYS A O 1
ATOM 1491 N N . ALA A 1 190 ? -10.270 11.133 1.057 1.00 77.38 190 ALA A N 1
ATOM 1492 C CA . ALA A 1 190 ? -10.092 12.518 1.486 1.00 77.38 190 ALA A CA 1
ATOM 1493 C C . ALA A 1 190 ? -8.662 12.776 1.994 1.00 77.38 190 ALA A C 1
ATOM 1495 O O . ALA A 1 190 ? -8.079 13.806 1.662 1.00 77.38 190 ALA A O 1
ATOM 1496 N N . LEU A 1 191 ? -8.055 11.816 2.709 1.00 73.56 191 LEU A N 1
ATOM 1497 C CA . LEU A 1 191 ? -6.637 11.894 3.103 1.00 73.56 191 LEU A CA 1
ATOM 1498 C C . LEU A 1 191 ? -5.698 11.980 1.890 1.00 73.56 191 LEU A C 1
ATOM 1500 O O . LEU A 1 191 ? -4.710 12.705 1.927 1.00 73.56 191 LEU A O 1
ATOM 1504 N N . TRP A 1 192 ? -6.005 11.263 0.808 1.00 73.62 192 TRP A N 1
ATOM 1505 C CA . TRP A 1 192 ? -5.220 11.302 -0.428 1.00 73.62 192 TRP A CA 1
ATOM 1506 C C . TRP A 1 192 ? -5.388 12.596 -1.227 1.00 73.62 192 TRP A C 1
ATOM 1508 O O . TRP A 1 192 ? -4.435 13.057 -1.851 1.00 73.62 192 TRP A O 1
ATOM 1518 N N . GLN A 1 193 ? -6.599 13.153 -1.239 1.00 74.38 193 GLN A N 1
ATOM 1519 C CA . GLN A 1 193 ? -6.935 14.365 -1.990 1.00 74.38 193 GLN A CA 1
ATOM 1520 C C . GLN A 1 193 ? -6.523 15.651 -1.272 1.00 74.38 193 GLN A C 1
ATOM 1522 O O . GLN A 1 193 ? -6.413 16.692 -1.911 1.00 74.38 193 GLN A O 1
ATOM 1527 N N . ASN A 1 194 ? -6.296 15.598 0.039 1.00 72.50 194 ASN A N 1
ATOM 1528 C CA . ASN A 1 194 ? -5.888 16.767 0.795 1.00 72.50 194 ASN A CA 1
ATOM 1529 C C . ASN A 1 194 ? -4.386 17.052 0.610 1.00 72.50 194 ASN A C 1
ATOM 1531 O O . ASN A 1 194 ? -3.529 16.414 1.220 1.00 72.50 194 ASN A O 1
ATOM 1535 N N . GLU A 1 195 ? -4.082 18.049 -0.217 1.00 59.41 195 GLU A N 1
ATOM 1536 C CA . GLU A 1 195 ? -2.715 18.470 -0.553 1.00 59.41 195 GLU A CA 1
ATOM 1537 C C . GLU A 1 195 ? -1.977 19.171 0.600 1.00 59.41 195 GLU A C 1
ATOM 1539 O O . GLU A 1 195 ? -0.757 19.294 0.561 1.00 59.41 195 GLU A O 1
ATOM 1544 N N . THR A 1 196 ? -2.691 19.603 1.647 1.00 61.16 196 THR A N 1
ATOM 1545 C CA . THR A 1 196 ? -2.085 20.275 2.815 1.00 61.16 196 THR A CA 1
ATOM 1546 C C . THR A 1 196 ? -1.465 19.304 3.823 1.00 61.16 196 THR A C 1
ATOM 1548 O O . THR A 1 196 ? -0.673 19.707 4.675 1.00 61.16 196 THR A O 1
ATOM 1551 N N . LEU A 1 197 ? -1.804 18.013 3.738 1.00 66.62 197 LEU A N 1
ATOM 1552 C CA . LEU A 1 197 ? -1.228 16.965 4.576 1.00 66.62 197 LEU A CA 1
ATOM 1553 C C . LEU A 1 197 ? 0.099 16.487 3.983 1.00 66.62 197 LEU A C 1
ATOM 1555 O O . LEU A 1 197 ? 0.203 16.233 2.785 1.00 66.62 197 LEU A O 1
ATOM 1559 N N . ASN A 1 198 ? 1.111 16.290 4.833 1.00 73.75 198 ASN A N 1
ATOM 1560 C CA . ASN A 1 198 ? 2.353 15.640 4.418 1.00 73.75 198 ASN A CA 1
ATOM 1561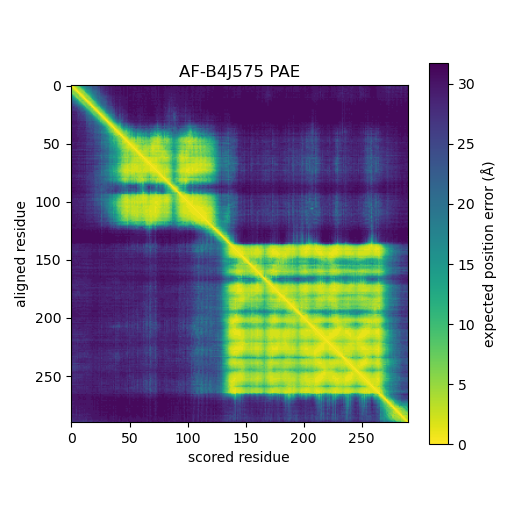 C C . ASN A 1 198 ? 2.082 14.152 4.129 1.00 73.75 198 ASN A C 1
ATOM 1563 O O . ASN A 1 198 ? 2.142 13.303 5.022 1.00 73.75 198 ASN A O 1
ATOM 1567 N N . ARG A 1 199 ? 1.724 13.863 2.874 1.00 75.50 199 ARG A N 1
ATOM 1568 C CA . ARG A 1 199 ? 1.293 12.545 2.390 1.00 75.50 199 ARG A CA 1
ATOM 1569 C C . ARG A 1 199 ? 2.360 11.472 2.562 1.00 75.50 199 ARG A C 1
ATOM 1571 O O . ARG A 1 199 ? 2.002 10.332 2.839 1.00 75.50 199 ARG A O 1
ATOM 1578 N N . ASP A 1 200 ? 3.637 11.832 2.494 1.00 76.94 200 ASP A N 1
ATOM 1579 C CA . ASP A 1 200 ? 4.750 10.890 2.654 1.00 76.94 200 ASP A CA 1
ATOM 1580 C C . ASP A 1 200 ? 4.781 10.254 4.051 1.00 76.94 200 ASP A C 1
ATOM 1582 O O . ASP A 1 200 ? 5.327 9.171 4.229 1.00 76.94 200 ASP A O 1
ATOM 1586 N N . LYS A 1 201 ? 4.130 10.881 5.040 1.00 84.44 201 LYS A N 1
ATOM 1587 C CA . LYS A 1 201 ? 3.980 10.323 6.389 1.00 84.44 201 LYS A CA 1
ATOM 1588 C C . LYS A 1 201 ? 2.936 9.201 6.473 1.00 84.44 201 LYS A C 1
ATOM 1590 O O . LYS A 1 201 ? 2.995 8.398 7.394 1.00 84.44 201 LYS A O 1
ATOM 1595 N N . TYR A 1 202 ? 1.975 9.160 5.552 1.00 87.88 202 TYR A N 1
ATOM 1596 C CA . TYR A 1 202 ? 0.833 8.230 5.571 1.00 87.88 202 TYR A CA 1
ATOM 1597 C C . TYR A 1 202 ? 0.882 7.215 4.429 1.00 87.88 202 TYR A C 1
ATOM 1599 O O . TYR A 1 202 ? -0.106 6.525 4.154 1.00 87.88 202 TYR A O 1
ATOM 1607 N N . LEU A 1 203 ? 2.002 7.167 3.711 1.00 89.50 203 LEU A N 1
ATOM 1608 C CA . LEU A 1 203 ? 2.198 6.343 2.533 1.00 89.50 203 LEU A CA 1
ATOM 1609 C C . LEU A 1 203 ? 3.510 5.578 2.650 1.00 89.50 203 LEU A C 1
ATOM 1611 O O . LEU A 1 203 ? 4.510 6.097 3.131 1.00 89.50 203 LEU A O 1
ATOM 1615 N N . CYS A 1 204 ? 3.520 4.357 2.132 1.00 89.81 204 CYS A N 1
ATOM 1616 C CA . CYS A 1 204 ? 4.742 3.594 1.911 1.00 89.81 204 CYS A CA 1
ATOM 1617 C C . CYS A 1 204 ? 4.904 3.303 0.419 1.00 89.81 204 CYS A C 1
ATOM 1619 O O . CYS A 1 204 ? 3.930 3.050 -0.300 1.00 89.81 204 CYS A O 1
ATOM 1621 N N . GLN A 1 205 ? 6.148 3.346 -0.058 1.00 87.62 205 GLN A N 1
ATOM 1622 C CA . GLN A 1 205 ? 6.483 2.969 -1.428 1.00 87.62 205 GLN A CA 1
ATOM 1623 C C . GLN A 1 205 ? 6.467 1.445 -1.572 1.00 87.62 205 GLN A C 1
ATOM 1625 O O . GLN A 1 205 ? 7.055 0.718 -0.767 1.00 87.62 205 GLN A O 1
ATOM 1630 N N . MET A 1 206 ? 5.822 0.939 -2.621 1.00 82.00 206 MET A N 1
ATOM 1631 C CA . MET A 1 206 ? 5.838 -0.489 -2.910 1.00 82.00 206 MET A CA 1
ATOM 1632 C C . MET A 1 206 ? 7.213 -0.920 -3.423 1.00 82.00 206 MET A C 1
ATOM 1634 O O . MET A 1 206 ? 7.704 -0.423 -4.433 1.00 82.00 206 MET A O 1
ATOM 1638 N N . SER A 1 207 ? 7.791 -1.917 -2.756 1.00 79.19 207 SER A N 1
ATOM 1639 C CA . SER A 1 207 ? 8.979 -2.645 -3.211 1.00 79.19 207 SER A CA 1
ATOM 1640 C C . SER A 1 207 ? 8.601 -4.053 -3.691 1.00 79.19 207 SER A C 1
ATOM 1642 O O . SER A 1 207 ? 7.572 -4.586 -3.262 1.00 79.19 207 SER A O 1
ATOM 1644 N N . PRO A 1 208 ? 9.410 -4.704 -4.549 1.00 77.12 208 PRO A N 1
ATOM 1645 C CA . PRO A 1 208 ? 9.145 -6.072 -4.988 1.00 77.12 208 PRO A CA 1
ATOM 1646 C C . PRO A 1 208 ? 8.909 -7.033 -3.813 1.00 77.12 208 PRO A C 1
ATOM 1648 O O . PRO A 1 208 ? 9.711 -7.114 -2.885 1.00 77.12 208 PRO A O 1
ATOM 1651 N N . GLY A 1 209 ? 7.801 -7.775 -3.867 1.00 78.50 209 GLY A N 1
ATOM 1652 C CA . GLY A 1 209 ? 7.388 -8.709 -2.813 1.00 78.50 209 GLY A CA 1
ATOM 1653 C C . GLY A 1 209 ? 6.506 -8.104 -1.716 1.00 78.50 209 GLY A C 1
ATOM 1654 O O . GLY A 1 209 ? 6.034 -8.852 -0.864 1.00 78.50 209 GLY A O 1
ATOM 1655 N N . LEU A 1 210 ? 6.250 -6.792 -1.740 1.00 87.56 210 LEU A N 1
ATOM 1656 C CA . LEU A 1 210 ? 5.249 -6.147 -0.890 1.00 87.56 210 LEU A CA 1
ATOM 1657 C C . LEU A 1 210 ? 3.913 -6.016 -1.623 1.00 87.56 210 LEU A C 1
ATOM 1659 O O . LEU A 1 210 ? 3.864 -5.790 -2.831 1.00 87.56 210 LEU A O 1
ATOM 1663 N N . SER A 1 211 ? 2.828 -6.135 -0.868 1.00 92.19 211 SER A N 1
ATOM 1664 C CA . SER A 1 211 ? 1.469 -5.797 -1.288 1.00 92.19 211 SER A CA 1
ATOM 1665 C C . SER A 1 211 ? 0.881 -4.771 -0.331 1.00 92.19 211 SER A C 1
ATOM 1667 O O . SER A 1 211 ? 1.313 -4.664 0.819 1.00 92.19 211 SER A O 1
ATOM 1669 N N . CYS A 1 212 ? -0.118 -4.030 -0.799 1.00 94.00 212 CYS A N 1
ATOM 1670 C CA . CYS A 1 212 ? -0.887 -3.168 0.077 1.00 94.00 212 CYS A CA 1
ATOM 1671 C C . CYS A 1 212 ? -1.846 -4.026 0.885 1.00 94.00 212 CYS A C 1
ATOM 1673 O O . CYS A 1 212 ? -2.584 -4.838 0.321 1.00 94.00 212 CYS A O 1
ATOM 1675 N N . VAL A 1 213 ? -1.835 -3.831 2.197 1.00 94.12 213 VAL A N 1
ATOM 1676 C CA . VAL A 1 213 ? -2.682 -4.568 3.124 1.00 94.12 213 VAL A CA 1
ATOM 1677 C C . VAL A 1 213 ? -3.505 -3.590 3.946 1.00 94.12 213 VAL A C 1
ATOM 1679 O O . VAL A 1 213 ? -3.047 -2.496 4.287 1.00 94.12 213 VAL A O 1
ATOM 1682 N N . LYS A 1 214 ? -4.744 -3.986 4.223 1.00 93.88 214 LYS A N 1
ATOM 1683 C CA . LYS A 1 214 ? -5.631 -3.341 5.183 1.00 93.88 214 LYS A CA 1
ATOM 1684 C C . LYS A 1 214 ? -6.147 -4.396 6.152 1.00 93.88 214 LYS A C 1
ATOM 1686 O O . LYS A 1 214 ? -6.876 -5.291 5.729 1.00 93.88 214 LYS A O 1
ATOM 1691 N N . TYR A 1 215 ? -5.794 -4.268 7.423 1.00 91.88 215 TYR A N 1
ATOM 1692 C CA . TYR A 1 215 ? -6.369 -5.048 8.511 1.00 91.88 215 TYR A CA 1
ATOM 1693 C C . TYR A 1 215 ? -7.518 -4.278 9.143 1.00 91.88 215 TYR A C 1
ATOM 1695 O O . TYR A 1 215 ? -7.372 -3.099 9.437 1.00 91.88 215 TYR A O 1
ATOM 1703 N N . SER A 1 216 ? -8.660 -4.919 9.349 1.00 91.44 216 SER A N 1
ATOM 1704 C CA . SER A 1 216 ? -9.828 -4.343 10.013 1.00 91.44 216 SER A CA 1
ATOM 1705 C C . SER A 1 216 ? -10.287 -5.281 11.117 1.00 91.44 216 SER A C 1
ATOM 1707 O O . SER A 1 216 ? -10.619 -6.438 10.857 1.00 91.44 216 SER A O 1
ATOM 1709 N N . TYR A 1 217 ? -10.317 -4.776 12.346 1.00 88.31 217 TYR A N 1
ATOM 1710 C CA . TYR A 1 217 ? -10.744 -5.538 13.513 1.00 88.31 217 TYR A CA 1
ATOM 1711 C C . TYR A 1 217 ? -12.179 -5.180 13.838 1.00 88.31 217 TYR A C 1
ATOM 1713 O O . TYR A 1 217 ? -12.517 -4.014 14.006 1.00 88.31 217 TYR A O 1
ATOM 1721 N N . ILE A 1 218 ? -13.041 -6.185 13.890 1.00 88.31 218 ILE A N 1
ATOM 1722 C CA . ILE A 1 218 ? -14.486 -6.023 13.967 1.00 88.31 218 ILE A CA 1
ATOM 1723 C C . ILE A 1 218 ? -14.978 -6.794 15.184 1.00 88.31 218 ILE A C 1
ATOM 1725 O O . ILE A 1 218 ? -14.732 -7.990 15.324 1.00 88.31 218 ILE A O 1
ATOM 1729 N N . PHE A 1 219 ? -15.714 -6.125 16.062 1.00 87.56 219 PHE A N 1
ATOM 1730 C CA . PHE A 1 219 ? -16.333 -6.745 17.225 1.00 87.56 219 PHE A CA 1
ATOM 1731 C C . PHE A 1 219 ? -17.810 -6.376 17.275 1.00 87.56 219 PHE A C 1
ATOM 1733 O O . PHE A 1 219 ? -18.163 -5.202 17.192 1.00 87.56 219 PHE A O 1
ATOM 1740 N N . LYS A 1 220 ? -18.684 -7.389 17.355 1.00 87.56 220 LYS A N 1
ATOM 1741 C CA . LYS A 1 220 ? -20.152 -7.219 17.328 1.00 87.56 220 LYS A CA 1
ATOM 1742 C C . LYS A 1 220 ? -20.655 -6.319 16.178 1.00 87.56 220 LYS A C 1
ATOM 1744 O O . LYS A 1 220 ? -21.623 -5.588 16.334 1.00 87.56 220 LYS A O 1
ATOM 1749 N N . GLY A 1 221 ? -19.986 -6.366 15.024 1.00 84.06 221 GLY A N 1
ATOM 1750 C CA . GLY A 1 221 ? -20.320 -5.562 13.841 1.00 84.06 221 GLY A CA 1
ATOM 1751 C C . GLY A 1 221 ? -19.709 -4.155 13.805 1.00 84.06 221 GLY A C 1
ATOM 1752 O O . GLY A 1 221 ? -19.733 -3.530 12.750 1.00 84.06 221 GLY A O 1
ATOM 1753 N N . GLY A 1 222 ? -19.112 -3.673 14.901 1.00 86.38 222 GLY A N 1
ATOM 1754 C CA . GLY A 1 222 ? -18.404 -2.392 14.952 1.00 86.38 222 GLY A CA 1
ATOM 1755 C C . GLY A 1 222 ? -16.908 -2.546 14.679 1.00 86.38 222 GLY A C 1
ATOM 1756 O O . GLY A 1 222 ? -16.258 -3.416 15.266 1.00 86.38 222 GLY A O 1
ATOM 1757 N N . ILE A 1 223 ? -16.352 -1.693 13.816 1.00 89.00 223 ILE A N 1
ATOM 1758 C CA . ILE A 1 223 ? -14.910 -1.658 13.545 1.00 89.00 223 ILE A CA 1
ATOM 1759 C C . ILE A 1 223 ? -14.203 -0.999 14.733 1.00 89.00 223 ILE A C 1
ATOM 1761 O O . ILE A 1 223 ? -14.509 0.135 15.091 1.00 89.00 223 ILE A O 1
ATOM 1765 N N . GLN A 1 224 ? -13.272 -1.729 15.336 1.00 86.25 224 GLN A N 1
ATOM 1766 C CA . GLN A 1 224 ? -12.512 -1.315 16.511 1.00 86.25 224 GLN A CA 1
ATOM 1767 C C . GLN A 1 224 ? -11.240 -0.564 16.139 1.00 86.25 224 GLN A C 1
ATOM 1769 O O . GLN A 1 224 ? -10.901 0.391 16.811 1.00 86.25 224 GLN A O 1
ATOM 1774 N N . ASN A 1 225 ? -10.539 -0.977 15.085 1.00 88.69 225 ASN A N 1
ATOM 1775 C CA . ASN A 1 225 ? -9.394 -0.262 14.525 1.00 88.69 225 ASN A CA 1
ATOM 1776 C C . ASN A 1 225 ? -9.124 -0.759 13.095 1.00 88.69 225 ASN A C 1
ATOM 1778 O O . ASN A 1 225 ? -9.667 -1.784 12.652 1.00 88.69 225 ASN A O 1
ATOM 1782 N N . ILE A 1 226 ? -8.311 -0.004 12.355 1.00 91.38 226 ILE A N 1
ATOM 1783 C CA . ILE A 1 226 ? -7.859 -0.378 11.014 1.00 91.38 226 ILE A CA 1
ATOM 1784 C C . ILE A 1 226 ? -6.385 -0.026 10.861 1.00 91.38 226 ILE A C 1
ATOM 1786 O O . ILE A 1 226 ? -5.999 1.109 11.117 1.00 91.38 226 ILE A O 1
ATOM 1790 N N . THR A 1 227 ? -5.590 -0.959 10.348 1.00 92.94 227 THR A N 1
ATOM 1791 C CA . THR A 1 227 ? -4.189 -0.712 9.991 1.00 92.94 227 THR A CA 1
ATOM 1792 C C . THR A 1 227 ? -3.998 -0.857 8.493 1.00 92.94 227 THR A C 1
ATOM 1794 O O . THR A 1 227 ? -4.339 -1.885 7.906 1.00 92.94 227 THR A O 1
ATOM 1797 N N . TYR A 1 228 ? -3.436 0.175 7.876 1.00 93.81 228 TYR A N 1
ATOM 1798 C CA . TYR A 1 228 ? -3.024 0.204 6.480 1.00 93.81 228 TYR A CA 1
ATOM 1799 C C . TYR A 1 228 ? -1.505 0.086 6.435 1.00 93.81 228 TYR A C 1
ATOM 1801 O O . TYR A 1 228 ? -0.828 0.823 7.144 1.00 93.81 228 TYR A O 1
ATOM 1809 N N . MET A 1 229 ? -0.961 -0.822 5.623 1.00 93.31 229 MET A N 1
ATOM 1810 C CA . MET A 1 229 ? 0.491 -1.003 5.539 1.00 93.31 229 MET A CA 1
ATOM 1811 C C . MET A 1 229 ? 0.948 -1.638 4.220 1.00 93.31 229 MET A C 1
ATOM 1813 O O . MET A 1 229 ? 0.166 -2.255 3.490 1.00 93.31 229 MET A O 1
ATOM 1817 N N . CYS A 1 230 ? 2.249 -1.537 3.951 1.00 92.50 230 CYS A N 1
ATOM 1818 C CA . CYS A 1 230 ? 2.944 -2.378 2.982 1.00 92.50 230 CYS A CA 1
ATOM 1819 C C . CYS A 1 230 ? 3.427 -3.646 3.694 1.00 92.50 230 CYS A C 1
ATOM 1821 O O . CYS A 1 230 ? 4.218 -3.556 4.627 1.00 92.50 230 CYS A O 1
ATOM 1823 N N . ALA A 1 231 ? 3.017 -4.831 3.243 1.00 91.25 231 ALA A N 1
ATOM 1824 C CA . ALA A 1 231 ? 3.445 -6.082 3.870 1.00 91.25 231 ALA A CA 1
ATOM 1825 C C . ALA A 1 231 ? 3.783 -7.171 2.850 1.00 91.25 231 ALA A C 1
ATOM 1827 O O . ALA A 1 231 ? 3.247 -7.210 1.740 1.00 91.25 231 ALA A O 1
ATOM 1828 N N . LYS A 1 232 ? 4.675 -8.086 3.244 1.00 90.38 232 LYS A N 1
ATOM 1829 C CA . LYS A 1 232 ? 4.923 -9.327 2.503 1.00 90.38 232 LYS A CA 1
ATOM 1830 C C . LYS A 1 232 ? 3.814 -10.307 2.848 1.00 90.38 232 LYS A C 1
ATOM 1832 O O . LYS A 1 232 ? 3.693 -10.720 3.995 1.00 90.38 232 LYS A O 1
ATOM 1837 N N . VAL A 1 233 ? 3.026 -10.685 1.854 1.00 86.94 233 VAL A N 1
ATOM 1838 C CA . VAL A 1 233 ? 1.897 -11.600 2.028 1.00 86.94 233 VAL A CA 1
ATOM 1839 C C . VAL A 1 233 ? 2.003 -12.749 1.041 1.00 86.94 233 VAL A C 1
ATOM 1841 O O . VAL A 1 233 ? 2.398 -12.563 -0.107 1.00 86.94 233 VAL A O 1
ATOM 1844 N N . ASN A 1 234 ? 1.639 -13.946 1.495 1.00 85.69 234 ASN A N 1
ATOM 1845 C CA . ASN A 1 234 ? 1.591 -15.154 0.669 1.00 85.69 234 ASN A CA 1
ATOM 1846 C C . ASN A 1 234 ? 0.177 -15.401 0.105 1.00 85.69 234 ASN A C 1
ATOM 1848 O O . ASN A 1 234 ? -0.262 -16.539 -0.037 1.00 85.69 234 ASN A O 1
ATOM 1852 N N . SER A 1 235 ? -0.557 -14.321 -0.157 1.00 80.94 235 SER A N 1
ATOM 1853 C CA . SER A 1 235 ? -1.956 -14.348 -0.580 1.00 80.94 235 SER A CA 1
ATOM 1854 C C . SER A 1 235 ? -2.141 -13.517 -1.842 1.00 80.94 235 SER A C 1
ATOM 1856 O O . SER A 1 235 ? -1.384 -12.584 -2.106 1.00 80.94 235 SER A O 1
ATOM 1858 N N . THR A 1 236 ? -3.165 -13.851 -2.623 1.00 85.56 236 THR A N 1
ATOM 1859 C CA . THR A 1 236 ? -3.544 -13.076 -3.814 1.00 85.56 236 THR A CA 1
ATOM 1860 C C . THR A 1 236 ? -4.471 -11.916 -3.447 1.00 85.56 236 THR A C 1
ATOM 1862 O O . THR A 1 236 ? -4.962 -11.842 -2.316 1.00 85.56 236 THR A O 1
ATOM 1865 N N . ASN A 1 237 ? -4.709 -11.014 -4.402 1.00 89.38 237 ASN A N 1
ATOM 1866 C CA . ASN A 1 237 ? -5.608 -9.876 -4.219 1.00 89.38 237 ASN A CA 1
ATOM 1867 C C . ASN A 1 237 ? -7.010 -10.340 -3.791 1.00 89.38 237 ASN A C 1
ATOM 1869 O O . ASN A 1 237 ? -7.622 -11.164 -4.468 1.00 89.38 237 ASN A O 1
ATOM 1873 N N . GLY A 1 238 ? -7.518 -9.793 -2.690 1.00 89.56 238 GLY A N 1
ATOM 1874 C CA . GLY A 1 238 ? -8.790 -10.193 -2.091 1.00 89.56 238 GLY A CA 1
ATOM 1875 C C . GLY A 1 238 ? -8.838 -9.914 -0.592 1.00 89.56 238 GLY A C 1
ATOM 1876 O O . GLY A 1 238 ? -7.842 -9.500 -0.001 1.00 89.56 238 GLY A O 1
ATOM 1877 N N . CYS A 1 239 ? -10.000 -10.138 0.021 1.00 90.88 239 CYS A N 1
ATOM 1878 C CA . CYS A 1 239 ? -10.206 -9.976 1.458 1.00 90.88 239 CYS A CA 1
ATOM 1879 C C . CYS A 1 239 ? -10.436 -11.329 2.130 1.00 90.88 239 CYS A C 1
ATOM 1881 O O . CYS A 1 239 ? -11.239 -12.140 1.669 1.00 90.88 239 CYS A O 1
ATOM 1883 N N . TYR A 1 240 ? -9.743 -11.546 3.241 1.00 90.31 240 TYR A N 1
ATOM 1884 C CA . TYR A 1 240 ? -9.755 -12.780 4.015 1.00 90.31 240 TYR A CA 1
ATOM 1885 C C . TYR A 1 240 ? -10.268 -12.471 5.414 1.00 90.31 240 TYR A C 1
ATOM 1887 O O . TYR A 1 240 ? -9.893 -11.456 5.995 1.00 90.31 240 TYR A O 1
ATOM 1895 N N . ARG A 1 241 ? -11.138 -13.324 5.954 1.00 90.75 241 ARG A N 1
ATOM 1896 C CA . ARG A 1 241 ? -11.767 -13.111 7.260 1.00 90.75 241 ARG A CA 1
ATOM 1897 C C . ARG A 1 241 ? -11.491 -14.283 8.180 1.00 90.75 241 ARG A C 1
ATOM 1899 O O . ARG A 1 241 ? -11.672 -15.430 7.783 1.00 90.75 241 ARG A O 1
ATOM 1906 N N . GLN A 1 242 ? -11.130 -13.980 9.417 1.00 88.19 242 GLN A N 1
ATOM 1907 C CA . GLN A 1 242 ? -10.977 -14.952 10.488 1.00 88.19 242 GLN A CA 1
ATOM 1908 C C . GLN A 1 242 ? -11.827 -14.527 11.679 1.00 88.19 242 GLN A C 1
ATOM 1910 O O . GLN A 1 242 ? -11.826 -13.363 12.071 1.00 88.19 242 GLN A O 1
ATOM 1915 N N . LYS A 1 243 ? -12.564 -15.475 12.257 1.00 90.12 243 LYS A N 1
ATOM 1916 C CA . LYS A 1 243 ? -13.341 -15.259 13.476 1.00 90.12 243 LYS A CA 1
ATOM 1917 C C . LYS A 1 243 ? -12.650 -15.968 14.635 1.00 90.12 243 LYS A C 1
ATOM 1919 O O . LYS A 1 243 ? -12.390 -17.165 14.552 1.00 90.12 243 LYS A O 1
ATOM 1924 N N . HIS A 1 244 ? -12.363 -15.230 15.696 1.00 84.31 244 HIS A N 1
ATOM 1925 C CA . HIS A 1 244 ? -11.784 -15.749 16.928 1.00 84.31 244 HIS A CA 1
ATOM 1926 C C . HIS A 1 244 ? -12.885 -16.242 17.872 1.00 84.31 244 HIS A C 1
ATOM 1928 O O . HIS A 1 244 ? -14.033 -15.788 17.817 1.00 84.31 244 HIS A O 1
ATOM 1934 N N . SER A 1 245 ? -12.523 -17.153 18.777 1.00 83.69 245 SER A N 1
ATOM 1935 C CA . SER A 1 245 ? -13.412 -17.679 19.825 1.00 83.69 245 SER A CA 1
ATOM 1936 C C . SER A 1 245 ? -13.968 -16.584 20.740 1.00 83.69 245 SER A C 1
ATOM 1938 O O . SER A 1 245 ? -15.087 -16.700 21.227 1.00 83.69 245 SER A O 1
ATOM 1940 N N . THR A 1 246 ? -13.230 -15.484 20.904 1.00 84.19 246 THR A N 1
ATOM 1941 C CA . THR A 1 246 ? -13.635 -14.285 21.656 1.00 84.19 246 THR A CA 1
ATOM 1942 C C . THR A 1 246 ? -14.781 -13.502 21.001 1.00 84.19 246 THR A C 1
ATOM 1944 O O . THR A 1 246 ? -15.293 -12.552 21.587 1.00 84.19 246 THR A O 1
ATOM 1947 N N . GLY A 1 247 ? -15.189 -13.864 19.778 1.00 84.31 247 GLY A N 1
ATOM 1948 C CA . GLY A 1 247 ? -16.197 -13.145 18.996 1.00 84.31 247 GLY A CA 1
ATOM 1949 C C . GLY A 1 247 ? -15.635 -11.999 18.149 1.00 84.31 247 GLY A C 1
ATOM 1950 O O . GLY A 1 247 ? -16.389 -11.376 17.401 1.00 84.31 247 GLY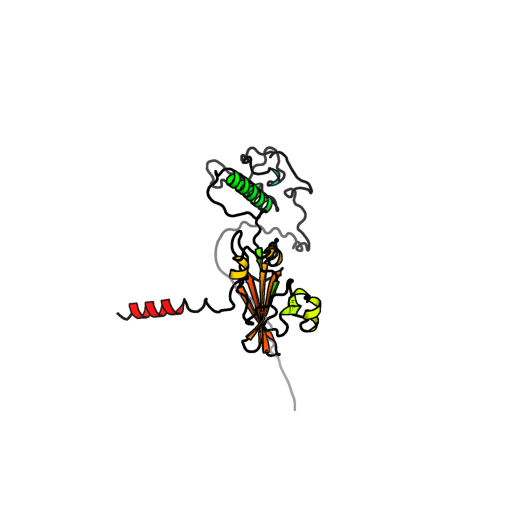 A O 1
ATOM 1951 N N . MET A 1 248 ? -14.326 -11.745 18.224 1.00 84.12 248 MET A N 1
ATOM 1952 C CA . MET A 1 248 ? -13.615 -10.818 17.345 1.00 84.12 248 MET A CA 1
ATOM 1953 C C . MET A 1 248 ? -13.512 -11.392 15.928 1.00 84.12 248 MET A C 1
ATOM 1955 O O . MET A 1 248 ? -13.237 -12.577 15.743 1.00 84.12 248 MET A O 1
ATOM 1959 N N . GLN A 1 249 ? -13.712 -10.552 14.923 1.00 89.62 249 GLN A N 1
ATOM 1960 C CA . GLN A 1 249 ? -13.502 -10.875 13.522 1.00 89.62 249 GLN A CA 1
ATOM 1961 C C . GLN A 1 249 ? -12.395 -9.984 12.962 1.00 89.62 249 GLN A C 1
ATOM 1963 O O . GLN A 1 249 ? -12.491 -8.763 13.020 1.00 89.62 249 GLN A O 1
ATOM 1968 N N . VAL A 1 250 ? -11.368 -10.597 12.388 1.00 89.44 250 VAL A N 1
ATOM 1969 C CA . VAL A 1 250 ? -10.269 -9.910 11.708 1.00 89.44 250 VAL A CA 1
ATOM 1970 C C . VAL A 1 250 ? -10.477 -10.055 10.208 1.00 89.44 250 VAL A C 1
ATOM 1972 O O . VAL A 1 250 ? -10.653 -11.166 9.708 1.00 89.44 250 VAL A O 1
ATOM 1975 N N . GLU A 1 251 ? -10.485 -8.942 9.483 1.00 91.12 251 GLU A N 1
ATOM 1976 C CA . GLU A 1 251 ? -10.476 -8.910 8.022 1.00 91.12 251 GLU A CA 1
ATOM 1977 C C . GLU A 1 251 ? -9.133 -8.377 7.524 1.00 91.12 251 GLU A C 1
ATOM 1979 O O . GLU A 1 251 ? -8.705 -7.306 7.937 1.00 91.12 251 GLU A O 1
ATOM 1984 N N . ALA A 1 252 ? -8.486 -9.099 6.615 1.00 91.31 252 ALA A N 1
ATOM 1985 C CA . ALA A 1 252 ? -7.271 -8.676 5.935 1.00 91.31 252 ALA A CA 1
ATOM 1986 C C . ALA A 1 252 ? -7.538 -8.575 4.430 1.00 91.31 252 ALA A C 1
ATOM 1988 O O . ALA A 1 252 ? -7.773 -9.588 3.772 1.00 91.31 252 ALA A O 1
ATOM 1989 N N . CYS A 1 253 ? -7.500 -7.367 3.875 1.00 93.12 253 CYS A N 1
ATOM 1990 C CA . CYS A 1 253 ? -7.608 -7.132 2.439 1.00 93.12 253 CYS A CA 1
ATOM 1991 C C . CYS A 1 253 ? -6.229 -6.887 1.837 1.00 93.12 253 CYS A C 1
ATOM 1993 O O . CYS A 1 253 ? -5.514 -5.990 2.276 1.00 93.12 253 CYS A O 1
ATOM 1995 N N . VAL A 1 254 ? -5.883 -7.664 0.816 1.00 93.44 254 VAL A N 1
ATOM 1996 C CA . VAL A 1 254 ? -4.634 -7.577 0.060 1.00 93.44 254 VAL A CA 1
ATOM 1997 C C . VAL A 1 254 ? -4.932 -7.045 -1.333 1.00 93.44 254 VAL A C 1
ATOM 1999 O O . VAL A 1 254 ? -5.868 -7.500 -1.993 1.00 93.44 254 VAL A O 1
ATOM 2002 N N . CYS A 1 255 ? -4.125 -6.104 -1.808 1.00 92.31 255 CYS A N 1
ATOM 2003 C CA . CYS A 1 255 ? -4.212 -5.620 -3.176 1.00 92.31 255 CYS A CA 1
ATOM 2004 C C . CYS A 1 255 ? -2.857 -5.121 -3.698 1.00 92.31 255 CYS A C 1
ATOM 2006 O O . CYS A 1 255 ? -1.948 -4.777 -2.940 1.00 92.31 255 CYS A O 1
ATOM 2008 N N . THR A 1 256 ? -2.723 -5.061 -5.022 1.00 89.38 256 THR A N 1
ATOM 2009 C CA . THR A 1 256 ? -1.555 -4.487 -5.699 1.00 89.38 256 THR A CA 1
ATOM 2010 C C . THR A 1 256 ? -1.901 -3.092 -6.213 1.00 89.38 256 THR A C 1
ATOM 2012 O O . THR A 1 256 ? -2.723 -2.964 -7.126 1.00 89.38 256 THR A O 1
ATOM 2015 N N . SER A 1 257 ? -1.292 -2.044 -5.648 1.00 88.19 257 SER A N 1
ATOM 2016 C CA . SER A 1 257 ? -1.491 -0.680 -6.150 1.00 88.19 257 SER A CA 1
ATOM 2017 C C . SER A 1 257 ? -0.868 -0.499 -7.529 1.00 88.19 257 SER A C 1
ATOM 2019 O O . SER A 1 257 ? 0.075 -1.188 -7.922 1.00 88.19 257 SER A O 1
ATOM 2021 N N . LYS A 1 258 ? -1.404 0.468 -8.271 1.00 84.50 258 LYS A N 1
ATOM 2022 C CA . LYS A 1 258 ? -0.919 0.856 -9.594 1.00 84.50 258 LYS A CA 1
ATOM 2023 C C . LYS A 1 258 ? -0.278 2.232 -9.529 1.00 84.50 258 LYS A C 1
ATOM 2025 O O . LYS A 1 258 ? -0.652 3.071 -8.716 1.00 84.50 258 LYS A O 1
ATOM 2030 N N . LEU A 1 259 ? 0.674 2.450 -10.423 1.00 82.62 259 LEU A N 1
ATOM 2031 C CA . LEU A 1 259 ? 1.391 3.707 -10.531 1.00 82.62 259 LEU A CA 1
ATOM 2032 C C . LEU A 1 259 ? 0.446 4.884 -10.826 1.00 82.62 259 LEU A C 1
ATOM 2034 O O . LEU A 1 259 ? -0.380 4.789 -11.731 1.00 82.62 259 LEU A O 1
ATOM 2038 N N . GLY A 1 260 ? 0.598 5.988 -10.089 1.00 73.56 260 GLY A N 1
ATOM 2039 C CA . GLY A 1 260 ? -0.146 7.235 -10.304 1.00 73.56 260 GLY A CA 1
ATOM 2040 C C . GLY A 1 260 ? -1.623 7.173 -9.909 1.00 73.56 260 GLY A C 1
ATOM 2041 O O . GLY A 1 260 ? -2.336 8.159 -10.075 1.00 73.56 260 GLY A O 1
ATOM 2042 N N . LEU A 1 261 ? -2.087 6.036 -9.384 1.00 82.00 261 LEU A N 1
ATOM 2043 C CA . LEU A 1 261 ? -3.437 5.873 -8.861 1.00 82.00 261 LEU A CA 1
ATOM 2044 C C . LEU A 1 261 ? -3.426 5.930 -7.334 1.00 82.00 261 LEU A C 1
ATOM 2046 O O . LEU A 1 261 ? -2.416 5.644 -6.693 1.00 82.00 261 LEU A O 1
ATOM 2050 N N . ILE A 1 262 ? -4.579 6.279 -6.764 1.00 85.50 262 ILE A N 1
ATOM 2051 C CA . ILE A 1 262 ? -4.805 6.191 -5.321 1.00 85.50 262 ILE A CA 1
ATOM 2052 C C . ILE A 1 262 ? -4.491 4.766 -4.819 1.00 85.50 262 ILE A C 1
ATOM 2054 O O . ILE A 1 262 ? -4.854 3.796 -5.498 1.00 85.50 262 ILE A O 1
ATOM 2058 N N . PRO A 1 263 ? -3.843 4.615 -3.647 1.00 91.19 263 PRO A N 1
ATOM 2059 C CA . PRO A 1 263 ? -3.591 3.318 -3.049 1.00 91.19 263 PRO A CA 1
ATOM 2060 C C . PRO A 1 263 ? -4.831 2.425 -2.989 1.00 91.19 263 PRO A C 1
ATOM 2062 O O . PRO A 1 263 ? -5.904 2.832 -2.538 1.00 91.19 263 PRO A O 1
ATOM 2065 N N . CYS A 1 264 ? -4.682 1.176 -3.426 1.00 91.31 264 CYS A N 1
ATOM 2066 C CA . CYS A 1 264 ? -5.802 0.242 -3.523 1.00 91.31 264 CYS A CA 1
ATOM 2067 C C . CYS A 1 264 ? -6.323 -0.211 -2.150 1.00 91.31 264 CYS A C 1
ATOM 2069 O O . CYS A 1 264 ? -7.476 -0.633 -2.040 1.00 91.31 264 CYS A O 1
ATOM 2071 N N . ASN A 1 265 ? -5.507 -0.100 -1.092 1.00 92.31 265 ASN A N 1
ATOM 2072 C CA . ASN A 1 265 ? -5.896 -0.484 0.264 1.00 92.31 265 ASN A CA 1
ATOM 2073 C C . ASN A 1 265 ? -6.872 0.507 0.915 1.00 92.31 265 ASN A C 1
ATOM 2075 O O . ASN A 1 265 ? -7.179 0.348 2.084 1.00 92.31 265 ASN A O 1
ATOM 2079 N N . ASN A 1 266 ? -7.427 1.453 0.151 1.00 82.62 266 ASN A N 1
ATOM 2080 C CA . ASN A 1 266 ? -8.580 2.282 0.517 1.00 82.62 266 ASN A CA 1
ATOM 2081 C C . ASN A 1 266 ? -9.930 1.535 0.505 1.00 82.62 266 ASN A C 1
ATOM 2083 O O . ASN A 1 266 ? -10.956 2.101 0.867 1.00 82.62 266 ASN A O 1
ATOM 2087 N N . SER A 1 267 ? -9.975 0.313 -0.041 1.00 66.12 267 SER A N 1
ATOM 2088 C CA . SER A 1 267 ? -11.245 -0.340 -0.382 1.00 66.12 267 SER A CA 1
ATOM 2089 C C . SER A 1 267 ? -12.175 -0.450 0.837 1.00 66.12 267 SER A C 1
ATOM 2091 O O . SER A 1 267 ? -11.738 -0.970 1.867 1.00 66.12 267 SER A O 1
ATOM 2093 N N . PRO A 1 268 ? -13.433 0.024 0.766 1.00 57.66 268 PRO A N 1
ATOM 2094 C CA . PRO A 1 268 ? -14.370 -0.097 1.873 1.00 57.66 268 PRO A CA 1
ATOM 2095 C C . PRO A 1 268 ? -14.696 -1.567 2.161 1.00 57.66 268 PRO A C 1
ATOM 2097 O O . PRO A 1 268 ? -14.761 -2.406 1.265 1.00 57.66 268 PRO A O 1
ATOM 2100 N N . THR A 1 269 ? -14.909 -1.873 3.441 1.00 52.94 269 THR A N 1
ATOM 2101 C CA . THR A 1 269 ? -15.360 -3.177 3.945 1.00 52.94 269 THR A CA 1
ATOM 2102 C C . THR A 1 269 ? -16.830 -3.406 3.587 1.00 52.94 269 THR A C 1
ATOM 2104 O O . THR A 1 269 ? -17.686 -3.463 4.467 1.00 52.94 269 THR A O 1
ATOM 2107 N N . THR A 1 270 ? -17.193 -3.477 2.312 1.00 39.94 270 THR A N 1
ATOM 2108 C CA . THR A 1 270 ? -18.572 -3.806 1.947 1.00 39.94 270 THR A CA 1
ATOM 2109 C C . THR A 1 270 ? -18.598 -4.843 0.843 1.00 39.94 270 THR A C 1
ATOM 2111 O O . THR A 1 270 ? -17.913 -4.741 -0.170 1.00 39.94 270 THR A O 1
ATOM 2114 N N . ASN A 1 271 ? -19.415 -5.870 1.080 1.00 40.41 271 ASN A N 1
ATOM 2115 C CA . ASN A 1 271 ? -19.860 -6.898 0.143 1.00 40.41 271 ASN A CA 1
ATOM 2116 C C . ASN A 1 271 ? -20.595 -6.275 -1.069 1.00 40.41 271 ASN A C 1
ATOM 2118 O O . ASN A 1 271 ? -21.750 -6.591 -1.334 1.00 40.41 271 ASN A O 1
ATOM 2122 N N . ALA A 1 272 ? -19.963 -5.364 -1.805 1.00 37.00 272 ALA A N 1
ATOM 2123 C CA . ALA A 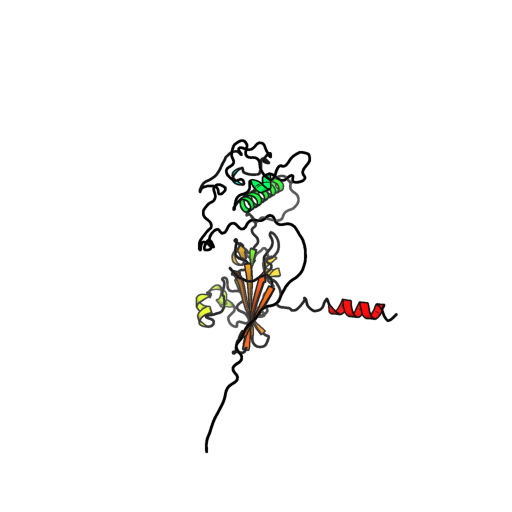1 272 ? -20.563 -4.631 -2.916 1.00 37.00 272 ALA A CA 1
ATOM 2124 C C . ALA A 1 272 ? -20.359 -5.323 -4.276 1.00 37.00 272 ALA A C 1
ATOM 2126 O O . ALA A 1 272 ? -20.709 -4.760 -5.307 1.00 37.00 272 ALA A O 1
ATOM 2127 N N . GLN A 1 273 ? -19.815 -6.547 -4.306 1.00 42.28 273 GLN A N 1
ATOM 2128 C CA . GLN A 1 273 ? -19.656 -7.320 -5.547 1.00 42.28 273 GLN A CA 1
ATOM 2129 C C . GLN A 1 273 ? -20.638 -8.492 -5.713 1.00 42.28 273 GLN A C 1
ATOM 2131 O O . GLN A 1 273 ? -20.563 -9.185 -6.722 1.00 42.28 273 GLN A O 1
ATOM 2136 N N . GLN A 1 274 ? -21.593 -8.710 -4.798 1.00 42.28 274 GLN A N 1
ATOM 2137 C CA . GLN A 1 274 ? -22.562 -9.815 -4.935 1.00 42.28 274 GLN A CA 1
ATOM 2138 C C . GLN A 1 274 ? -23.949 -9.415 -5.471 1.00 42.28 274 GLN A C 1
ATOM 2140 O O . GLN A 1 274 ? -24.746 -10.299 -5.770 1.00 42.28 274 GLN A O 1
ATOM 2145 N N . SER A 1 275 ? -24.256 -8.129 -5.670 1.00 41.38 275 SER A N 1
ATOM 2146 C CA . SER A 1 275 ? -25.604 -7.703 -6.097 1.00 41.38 275 SER A CA 1
ATOM 2147 C C . SER A 1 275 ? -25.793 -7.506 -7.607 1.00 41.38 275 SER A C 1
ATOM 2149 O O . SER A 1 275 ? -26.933 -7.407 -8.053 1.00 41.38 275 SER A O 1
ATOM 2151 N N . LEU A 1 276 ? -24.733 -7.502 -8.428 1.00 43.47 276 LEU A N 1
ATOM 2152 C CA . LEU A 1 276 ? -24.892 -7.266 -9.875 1.00 43.47 276 LEU A CA 1
ATOM 2153 C C . LEU A 1 276 ? -25.320 -8.516 -10.671 1.00 43.47 276 LEU A C 1
ATOM 2155 O O . LEU A 1 276 ? -25.871 -8.390 -11.760 1.00 43.47 276 LEU A O 1
ATOM 2159 N N . GLY A 1 277 ? -25.099 -9.721 -10.133 1.00 45.75 277 GLY A N 1
ATOM 2160 C CA . GLY A 1 277 ? -25.429 -10.981 -10.818 1.00 45.75 277 GLY A CA 1
ATOM 2161 C C . GLY A 1 277 ? -26.919 -11.350 -10.796 1.00 45.75 277 GLY A C 1
ATOM 2162 O O . GLY A 1 277 ? -27.403 -11.998 -11.719 1.00 45.75 277 GLY A O 1
ATOM 2163 N N . LEU A 1 278 ? -27.666 -10.907 -9.778 1.00 52.25 278 LEU A N 1
ATOM 2164 C CA . LEU A 1 278 ? -29.093 -11.230 -9.623 1.00 52.25 278 LEU A CA 1
ATOM 2165 C C . LEU A 1 278 ? -30.002 -10.375 -10.520 1.00 52.25 278 LEU A C 1
ATOM 2167 O O . LEU A 1 278 ? -31.031 -10.858 -10.985 1.00 52.25 278 LEU A O 1
ATOM 2171 N N . ALA A 1 279 ? -29.604 -9.136 -10.825 1.00 54.47 279 ALA A N 1
ATOM 2172 C CA . ALA A 1 279 ? -30.389 -8.243 -11.679 1.00 54.47 279 ALA A CA 1
ATOM 2173 C C . ALA A 1 279 ? -30.453 -8.725 -13.143 1.00 54.47 279 ALA A C 1
ATOM 2175 O O . ALA A 1 279 ? -31.486 -8.592 -13.794 1.00 54.47 279 ALA A O 1
ATOM 2176 N N . ILE A 1 280 ? -29.379 -9.344 -13.650 1.00 58.47 280 ILE A N 1
ATOM 2177 C CA . ILE A 1 280 ? -29.315 -9.850 -15.032 1.00 58.47 280 ILE A CA 1
ATOM 2178 C C . ILE A 1 280 ? -30.149 -11.132 -15.191 1.00 58.47 280 ILE A C 1
ATOM 2180 O O . ILE A 1 280 ? -30.800 -11.313 -16.217 1.00 58.47 280 ILE A O 1
ATOM 2184 N N . ALA A 1 281 ? -30.194 -11.989 -14.164 1.00 57.06 281 ALA A N 1
ATOM 2185 C CA . ALA A 1 281 ? -30.999 -13.212 -14.181 1.00 57.06 281 ALA A CA 1
ATOM 2186 C C . ALA A 1 281 ? -32.515 -12.937 -14.122 1.00 57.06 281 ALA A C 1
ATOM 2188 O O . ALA A 1 281 ? -33.300 -13.661 -14.723 1.00 57.06 281 ALA A O 1
ATOM 2189 N N . LEU A 1 282 ? -32.942 -11.876 -13.430 1.00 58.03 282 LEU A N 1
ATOM 2190 C CA . LEU A 1 282 ? -34.355 -11.481 -13.397 1.00 58.03 282 LEU A CA 1
ATOM 2191 C C . LEU A 1 282 ? -34.807 -10.831 -14.714 1.00 58.03 282 LEU A C 1
ATOM 2193 O O . LEU A 1 282 ? -35.930 -11.062 -15.161 1.00 58.03 282 LEU A O 1
ATOM 2197 N N . LEU A 1 283 ? -33.925 -10.073 -15.374 1.00 59.69 283 LEU A N 1
ATOM 2198 C CA . LEU A 1 283 ? -34.206 -9.481 -16.686 1.00 59.69 283 LEU A CA 1
ATOM 2199 C C . LEU A 1 283 ? -34.318 -10.534 -17.797 1.00 59.69 283 LEU A C 1
ATOM 2201 O O . LEU A 1 283 ? -35.169 -10.392 -18.671 1.00 59.69 283 LEU A O 1
ATOM 2205 N N . SER A 1 284 ? -33.524 -11.608 -17.761 1.00 59.88 284 SER A N 1
ATOM 2206 C CA . SER A 1 284 ? -33.641 -12.685 -18.753 1.00 59.88 284 SER A CA 1
ATOM 2207 C C . SER A 1 284 ? -34.932 -13.492 -18.599 1.00 59.88 284 SER A C 1
ATOM 2209 O O . SER A 1 284 ? -35.542 -13.841 -19.606 1.00 59.88 284 SER A O 1
ATOM 2211 N N . VAL A 1 285 ? -35.414 -13.722 -17.374 1.00 60.78 285 VAL A N 1
ATOM 2212 C CA . VAL A 1 285 ? -36.714 -14.384 -17.149 1.00 60.78 285 VAL A CA 1
ATOM 2213 C C . VAL A 1 285 ? -37.876 -13.520 -17.654 1.00 60.78 285 VAL A C 1
ATOM 2215 O O . VAL A 1 285 ? -38.794 -14.041 -18.279 1.00 60.78 285 VAL A O 1
ATOM 2218 N N . LEU A 1 286 ? -37.821 -12.196 -17.476 1.00 58.22 286 LEU A N 1
ATOM 2219 C CA . LEU A 1 286 ? -38.866 -11.283 -17.963 1.00 58.22 286 LEU A CA 1
ATOM 2220 C C . LEU A 1 286 ? -38.924 -11.159 -19.495 1.00 58.22 286 LEU A C 1
ATOM 2222 O O . LEU A 1 286 ? -39.984 -10.846 -20.032 1.00 58.22 286 LEU A O 1
ATOM 2226 N N . ILE A 1 287 ? -37.818 -11.415 -20.200 1.00 63.56 287 ILE A N 1
ATOM 2227 C CA . ILE A 1 287 ? -37.780 -11.430 -21.673 1.00 63.56 287 ILE A CA 1
ATOM 2228 C C . ILE A 1 287 ? -38.284 -12.772 -22.234 1.00 63.56 287 ILE A C 1
ATOM 2230 O O . ILE A 1 287 ? -38.797 -12.808 -23.344 1.00 63.56 287 ILE A O 1
ATOM 2234 N N . ILE A 1 288 ? -38.178 -13.867 -21.474 1.00 60.94 288 ILE A N 1
ATOM 2235 C CA . ILE A 1 288 ? -38.632 -15.203 -21.902 1.00 60.94 288 ILE A CA 1
ATOM 2236 C C . ILE A 1 288 ? -40.147 -15.396 -21.693 1.00 60.94 288 ILE A C 1
ATOM 2238 O O . ILE A 1 288 ? -40.757 -16.227 -22.356 1.00 60.94 288 ILE A O 1
ATOM 2242 N N . VAL A 1 289 ? -40.770 -14.630 -20.792 1.00 58.09 289 VAL A N 1
ATOM 2243 C CA . VAL A 1 289 ? -42.205 -14.745 -20.450 1.00 58.09 289 VAL A CA 1
ATOM 2244 C C . VAL A 1 289 ? -43.071 -13.732 -21.226 1.00 58.09 289 VAL A C 1
ATOM 2246 O O . VAL A 1 289 ? -44.179 -13.405 -20.809 1.00 58.09 289 VAL A O 1
ATOM 2249 N N . LYS A 1 290 ? -42.591 -13.218 -22.363 1.00 46.91 290 LYS A N 1
ATOM 2250 C CA . LYS A 1 290 ? -43.341 -12.272 -23.197 1.00 46.91 290 LYS A CA 1
ATOM 2251 C C . LYS A 1 290 ? -43.448 -12.732 -24.640 1.00 46.91 290 LYS A C 1
ATOM 2253 O O . LYS A 1 290 ? -42.419 -13.187 -25.181 1.00 46.91 290 LYS A O 1
#

Secondary structure (DSSP, 8-state):
-----------------------------------PPPSSPPPPPTTSPPTT---SS---SSSPPPTTS-GGGB----TTPPPSS---TTS----SGGGGB-TTHHHHHHHHHHHHHHHHHTTS----------S----EEE-EEE--S-S-TTSGGG--HHHHHTT-TTS---SSEE--TTSSPP-HHHHHH-TTS-GGGSEEE--TT-EEEEEEEEETTEEEEEEEEEE--SS-SEEEEEE-TTSEEEEEEEE---TTSPPGGG--S--TTSSHHHHHHHHHHHHHT-

Foldseek 3Di:
DDDDDDDDDDDDDDDDDDDDDDDDDDDDDDPDDPPDDDDDDDPDDLQADDPPDFDQDDLEPLDDDDPLQGPSLFGDDHNYDDADDPDDPPDDDRCSVVRGGDPCSVVSVLVSVLVVVVVVVVPDDDDDDDDDDDDDFAFKWFFFK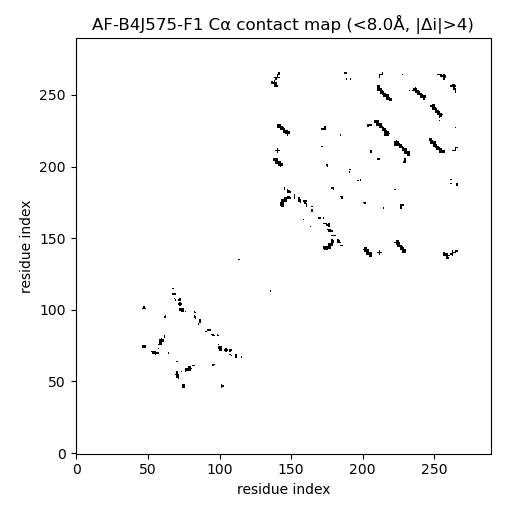EQADDDPQPCQQVDDPVNVCVVPVPDDGTPDYDYDPVRDDDQVVVVVPDPVDPVVRGMDGDDPQWWWKKKFKAAPRGTRMIGTNTDRDPDDAAKDWDADPVRI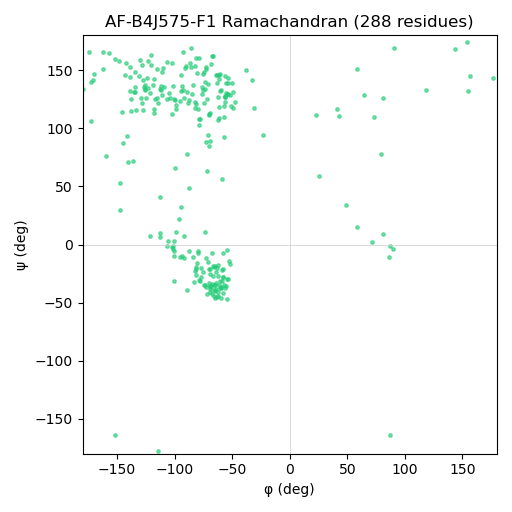IIIMGTDHGDTPDDHPNSDDPDPPPPPPVVVVVVVVVVVVVD

Sequence (290 aa):
MLSSLAFISAKLRQANSVHGSKRLAHCKKKQDDKKVCRLGPKPLNNRQPADGYAPTRLSTNTFKLPPFIKSKVFRPMAKREILGPKAGKCERYKNPEYYSYHRYSFYDLVNASNELKACIKEAEPNFGSGSRSNSDAAPQCFHFTWIGPYANKTNIAKETCEARVGDFNEIPCEMPLVATLNDTVPDAKALWQNETLNRDKYLCQMSPGLSCVKYSYIFKGGIQNITYMCAKVNSTNGCYRQKHSTGMQVEACVCTSKLGLIPCNNSPTTNAQQSLGLAIALLSVLIIVK

Organism: Drosophila grimshawi (NCBI:txid7222)

Nearest PDB structures (foldseek):
  6oaz-assembly1_E  TM=6.235E-01  e=1.717E-02  Homo sapiens
  7u5o-assembly2_F  TM=5.869E-01  e=8.671E-02  Homo sapiens
  7bpr-assembly2_B  TM=6.294E-01  e=2.832E-01  Homo sapiens
  2hlq-assembly1_A  TM=4.294E-01  e=1.617E-01  Ovis aries
  2fd6-assembly2_U  TM=6.476E-01  e=2.666E+00  Homo sapiens

Mean predicted aligned error: 20.53 Å

pLDDT: mean 70.28, std 19.86, range [26.69, 94.12]

Radius of gyration: 31.57 Å; Cα contacts (8 Å, |Δi|>4): 353; chains: 1; bounding box: 74×108×69 Å

InterPro domains:
  IPR026193 NADH-ubiquinone oxidoreductase flavoprotein 3 [PF15880] (89-121)

Solvent-accessible surface area (backbone atoms only — not comparable to full-atom values): 18788 Å² total; per-residue (Å²): 132,89,78,90,84,83,90,88,87,85,79,89,85,89,84,90,83,92,89,86,83,90,81,88,89,87,75,82,79,79,91,67,78,86,73,73,78,76,88,65,81,78,74,86,49,92,49,52,67,61,92,86,64,66,55,87,69,72,50,53,84,87,65,82,78,59,91,73,55,65,43,52,36,40,33,76,64,54,76,76,63,82,53,66,84,78,63,45,104,88,45,99,61,93,60,47,67,73,66,37,52,36,96,59,21,65,59,50,49,53,49,33,53,50,56,52,53,54,57,56,64,74,70,61,82,89,80,82,91,80,90,84,90,90,71,90,78,55,24,36,18,43,19,23,16,37,64,28,67,61,92,69,68,88,55,41,88,79,57,53,57,74,81,54,32,77,87,36,88,86,58,79,67,34,67,50,66,40,79,45,97,81,47,51,84,74,61,56,66,57,62,70,70,41,81,89,53,73,55,76,60,42,40,37,76,58,50,95,73,46,32,16,30,25,41,39,37,31,46,93,88,43,69,49,32,36,23,26,30,71,39,76,66,101,67,70,74,47,75,46,78,49,76,46,95,87,59,41,32,42,34,43,33,36,30,78,44,46,68,95,49,76,36,51,47,61,66,74,98,62,89,76,82,71,67,71,67,58,59,56,58,53,53,53,53,62,60,72,76,104